Protein AF-A0A1B6KCF4-F1 (afdb_monomer)

Solvent-accessible surface area (backbone atoms only — not comparable to full-atom values): 16467 Å² total; per-residue (Å²): 107,69,68,59,51,51,52,47,61,73,72,45,95,66,91,71,83,86,73,64,70,71,73,66,70,69,66,64,48,74,66,52,47,51,52,47,40,60,64,37,92,48,68,68,54,26,54,51,46,70,32,68,70,43,44,52,50,49,28,58,77,68,68,36,57,62,58,45,52,52,52,53,48,50,44,60,73,66,63,64,85,71,42,75,65,55,38,49,53,52,31,52,51,45,53,52,41,49,75,72,68,53,68,73,54,55,71,54,44,41,55,43,38,52,56,37,38,54,58,35,49,77,71,64,46,44,61,60,33,30,54,57,36,56,75,43,58,72,70,55,29,33,53,52,53,17,58,50,53,70,75,55,84,51,69,72,57,48,51,53,40,47,55,37,25,54,76,58,67,44,67,57,69,63,17,32,51,46,32,36,50,52,54,63,67,50,83,66,94,75,82,66,75,53,94,54,78,41,82,76,72,50,72,67,53,52,52,44,44,58,35,49,52,56,27,54,73,40,75,90,36,39,60,56,33,54,51,54,42,53,52,52,32,51,55,26,53,67,43,34,23,58,58,51,28,52,55,38,56,68,69,54,63,89,60,46,65,63,51,44,35,60,76,51,70,60,58,84,90,50,74,89,54,57,83,78,58,48,86,81,74,86,80,82,71,132

Mean predicted aligned error: 9.76 Å

Organism: NCBI:txid36148

Radius of gyration: 30.03 Å; Cα contacts (8 Å, |Δi|>4): 234; chains: 1; bounding box: 87×34×95 Å

pLDDT: mean 84.94, std 12.96, range [28.41, 96.56]

Foldseek 3Di:
DVVVVVVCCVPDPDDDDDDDPVVVVPPQDLVSVLVCQCVPPDPVSVVVCPDLVNVLVSCVVVVVVLVNLVVLLVCLVVVPPCDLVNLVVLLVVLVVCVVVVNPRCPVSSQVSLLSNLVVVLVVPDLLVNLQSLLVHDLVSSLVSLLVSLLPDDDPVSLVVSLVSNVVSPRPLQSNLLVNLVCLLVPDDPPPDQDPDADQDQDPSLVSNLSSLCSQQVDLVSLLVSVLSLVLSLVVCVSSNHNVSNVSSVVSRDPCSVVSQCVVLVPDPVPVVCVVVSRDDPPPPDD

Nearest PDB structures (foldseek):
  7tdz-assembly1_h  TM=9.124E-01  e=1.991E-14  Xenopus laevis
  7r5j-assembly1_L0  TM=8.898E-01  e=5.136E-14  Homo sapiens
  7vci-assembly1_Q  TM=8.397E-01  e=2.881E-11  Xenopus laevis
  7fik-assembly1_i  TM=6.403E-01  e=2.550E-05  Xenopus laevis

Structure (mmCIF, N/CA/C/O backbone):
data_AF-A0A1B6KCF4-F1
#
_entry.id   AF-A0A1B6KCF4-F1
#
loop_
_atom_site.group_PDB
_atom_site.id
_atom_site.type_symbol
_atom_site.label_atom_id
_atom_site.label_alt_id
_atom_site.label_comp_id
_atom_site.label_asym_id
_atom_site.label_entity_id
_atom_site.label_seq_id
_atom_site.pdbx_PDB_ins_code
_atom_site.Cartn_x
_atom_site.Cartn_y
_atom_site.Cartn_z
_atom_site.occupancy
_atom_site.B_iso_or_equiv
_atom_site.auth_seq_id
_atom_site.auth_comp_id
_atom_site.auth_asym_id
_atom_site.auth_atom_id
_atom_site.pdbx_PDB_model_num
ATOM 1 N N . ASN A 1 1 ? -30.522 -2.644 37.687 1.00 57.59 1 ASN A N 1
ATOM 2 C CA . ASN A 1 1 ? -31.700 -2.813 38.570 1.00 57.59 1 ASN A CA 1
ATOM 3 C C . ASN A 1 1 ? -32.266 -1.501 39.093 1.00 57.59 1 ASN A C 1
ATOM 5 O O . ASN A 1 1 ? -33.452 -1.299 38.901 1.00 57.59 1 ASN A O 1
ATOM 9 N N . GLN A 1 2 ? -31.469 -0.575 39.639 1.00 72.81 2 GLN A N 1
ATOM 10 C CA . GLN A 1 2 ? -31.983 0.709 40.158 1.00 72.81 2 GLN A CA 1
ATOM 11 C C . GLN A 1 2 ? -32.725 1.578 39.122 1.00 72.81 2 GLN A C 1
ATOM 13 O O . GLN A 1 2 ? -33.756 2.150 39.453 1.00 72.81 2 GLN A O 1
ATOM 18 N N . LEU A 1 3 ? -32.257 1.655 37.866 1.00 75.62 3 LEU A N 1
ATOM 19 C CA . LEU A 1 3 ? -32.968 2.391 36.802 1.00 75.62 3 LEU A CA 1
ATOM 20 C C . LEU A 1 3 ? -34.348 1.791 36.511 1.00 75.62 3 LEU A C 1
ATOM 22 O O . LEU A 1 3 ? -35.334 2.513 36.453 1.00 75.62 3 LEU A O 1
ATOM 26 N N . VAL A 1 4 ? -34.412 0.463 36.392 1.00 80.88 4 VAL A N 1
ATOM 27 C CA . VAL A 1 4 ? -35.659 -0.274 36.156 1.00 80.88 4 VAL A CA 1
ATOM 28 C C . VAL A 1 4 ? -36.606 -0.105 37.340 1.00 80.88 4 VAL A C 1
ATOM 30 O O . VAL A 1 4 ? -37.787 0.151 37.156 1.00 80.88 4 VAL A O 1
ATOM 33 N N . GLU A 1 5 ? -36.093 -0.190 38.565 1.00 83.50 5 GLU A N 1
ATOM 34 C CA . GLU A 1 5 ? -36.906 -0.030 39.765 1.00 83.50 5 GLU A CA 1
ATOM 35 C C . GLU A 1 5 ? -37.413 1.404 39.947 1.00 83.50 5 GLU A C 1
ATOM 37 O O . GLU A 1 5 ? -38.561 1.593 40.339 1.00 83.50 5 GLU A O 1
ATOM 42 N N . ARG A 1 6 ? -36.606 2.415 39.608 1.00 78.50 6 ARG A N 1
ATOM 43 C CA . ARG A 1 6 ? -37.048 3.814 39.569 1.00 78.50 6 ARG A CA 1
ATOM 44 C C . ARG A 1 6 ? -38.154 4.013 38.535 1.00 78.50 6 ARG A C 1
ATOM 46 O O . ARG A 1 6 ? -39.146 4.664 38.840 1.00 78.50 6 ARG A O 1
ATOM 53 N N . GLU A 1 7 ? -38.017 3.414 37.356 1.00 83.44 7 GLU A N 1
ATOM 54 C CA . GLU A 1 7 ? -39.012 3.535 36.290 1.00 83.44 7 GLU A CA 1
ATOM 55 C C . GLU A 1 7 ? -40.318 2.805 36.621 1.00 83.44 7 GLU A C 1
ATOM 57 O O . GLU A 1 7 ? -41.403 3.329 36.376 1.00 83.44 7 GLU A O 1
ATOM 62 N N . ILE A 1 8 ? -40.230 1.635 37.259 1.00 84.88 8 ILE A N 1
ATOM 63 C CA . ILE A 1 8 ? -41.394 0.910 37.776 1.00 84.88 8 ILE A CA 1
ATOM 64 C C . ILE A 1 8 ? -42.067 1.721 38.887 1.00 84.88 8 ILE A C 1
ATOM 66 O O . ILE A 1 8 ? -43.273 1.923 38.835 1.00 84.88 8 ILE A O 1
ATOM 70 N N . ARG A 1 9 ? -41.318 2.225 39.875 1.00 82.94 9 ARG A N 1
ATOM 71 C CA . ARG A 1 9 ? -41.880 3.008 40.990 1.00 82.94 9 ARG A CA 1
ATOM 72 C C . ARG A 1 9 ? -42.525 4.314 40.523 1.00 82.94 9 ARG A C 1
ATOM 74 O O . ARG A 1 9 ? -43.564 4.676 41.059 1.00 82.94 9 ARG A O 1
ATOM 81 N N . ASN A 1 10 ? -41.956 4.977 39.516 1.00 81.81 10 ASN A N 1
ATOM 82 C CA . ASN A 1 10 ? -42.510 6.207 38.944 1.00 81.81 10 ASN A CA 1
ATOM 83 C C . ASN A 1 10 ? -43.780 5.973 38.112 1.00 81.81 10 ASN A C 1
ATOM 85 O O . ASN A 1 10 ? -44.647 6.841 38.085 1.00 81.81 10 ASN A O 1
ATOM 89 N N . ASN A 1 11 ? -43.891 4.827 37.430 1.00 82.81 11 ASN A N 1
ATOM 90 C CA . ASN A 1 11 ? -44.997 4.543 36.508 1.00 82.81 11 ASN A CA 1
ATOM 91 C C . ASN A 1 11 ? -46.031 3.539 37.047 1.00 82.81 11 ASN A C 1
ATOM 93 O O . ASN A 1 11 ? -47.009 3.245 36.358 1.00 82.81 11 ASN A O 1
ATOM 97 N N . SER A 1 12 ? -45.849 2.980 38.248 1.00 81.44 12 SER A N 1
ATOM 98 C CA . SER A 1 12 ? -46.828 2.060 38.835 1.00 81.44 12 SER A CA 1
ATOM 99 C C . SER A 1 12 ? -47.826 2.774 39.744 1.00 81.44 12 SER A C 1
ATOM 101 O O . SER A 1 12 ? -47.476 3.673 40.500 1.00 81.44 12 SER A O 1
ATOM 103 N N . LEU A 1 13 ? -49.050 2.247 39.771 1.00 75.69 13 LEU A N 1
ATOM 104 C CA . LEU A 1 13 ? -50.106 2.621 40.718 1.00 75.69 13 LEU A CA 1
ATOM 105 C C . LEU A 1 13 ? -49.982 1.914 42.086 1.00 75.69 13 LEU A C 1
ATOM 107 O O . LEU A 1 13 ? -50.864 2.061 42.928 1.00 75.69 13 LEU A O 1
ATOM 111 N N . ARG A 1 14 ? -48.947 1.087 42.299 1.00 79.19 14 ARG A N 1
ATOM 112 C CA . ARG A 1 14 ? -48.730 0.351 43.554 1.00 79.19 14 ARG A CA 1
ATOM 113 C C . ARG A 1 14 ? -47.856 1.162 44.506 1.00 79.19 14 ARG A C 1
ATOM 115 O O . ARG A 1 14 ? -46.824 1.694 44.107 1.00 79.19 14 ARG A O 1
ATOM 122 N N . GLU A 1 15 ? -48.231 1.183 45.782 1.00 74.19 15 GLU A N 1
ATOM 123 C CA . GLU A 1 15 ? -47.380 1.722 46.843 1.00 74.19 15 GLU A CA 1
ATOM 124 C C . GLU A 1 15 ? -46.252 0.737 47.167 1.00 74.19 15 GLU A C 1
ATOM 126 O O . GLU A 1 15 ? -46.488 -0.412 47.548 1.00 74.19 15 GLU A O 1
ATOM 131 N N . TYR A 1 16 ? -45.011 1.194 47.002 1.00 79.88 16 TYR A N 1
ATOM 132 C CA . TYR A 1 16 ? -43.808 0.440 47.345 1.00 79.88 16 TYR A CA 1
ATOM 133 C C . TYR A 1 16 ? -43.208 0.941 48.660 1.00 79.88 16 TYR A C 1
ATOM 135 O O . TYR A 1 16 ? -43.220 2.137 48.944 1.00 79.88 16 TYR A O 1
ATOM 143 N N . THR A 1 17 ? -42.598 0.038 49.429 1.00 82.50 17 THR A N 1
ATOM 144 C CA . THR A 1 17 ? -41.838 0.381 50.639 1.00 82.50 17 THR A CA 1
ATOM 145 C C . THR A 1 17 ? -40.680 1.334 50.303 1.00 82.50 17 THR A C 1
ATOM 147 O O . THR A 1 17 ? -39.970 1.091 49.315 1.00 82.50 17 THR A O 1
ATOM 150 N N . PRO A 1 18 ? -40.459 2.410 51.086 1.00 78.00 18 PRO A N 1
ATOM 151 C CA . PRO A 1 18 ? -39.371 3.353 50.839 1.00 78.00 18 PRO A CA 1
ATOM 152 C C . PRO A 1 18 ? -38.013 2.656 50.992 1.00 78.00 18 PRO A C 1
ATOM 154 O O . PRO A 1 18 ? -37.785 1.918 51.949 1.00 78.00 18 PRO A O 1
ATOM 157 N N . MET A 1 19 ? -37.132 2.865 50.014 1.00 78.56 19 MET A N 1
ATOM 158 C CA . MET A 1 19 ? -35.758 2.346 50.026 1.00 78.56 19 MET A CA 1
ATOM 159 C C . MET A 1 19 ? -34.826 3.370 50.690 1.00 78.56 19 MET A C 1
ATOM 161 O O . MET A 1 19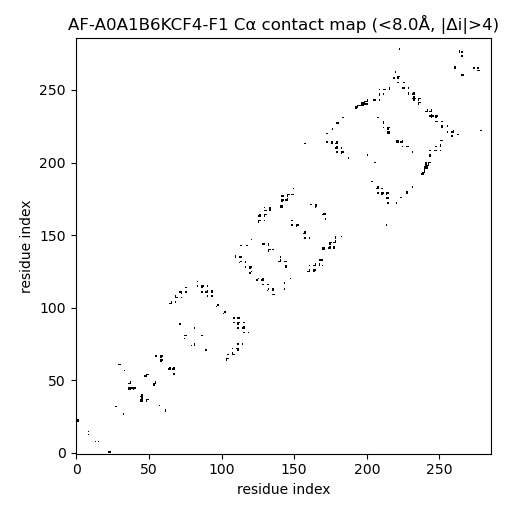 ? -35.109 4.562 50.577 1.00 78.56 19 MET A O 1
ATOM 165 N N . PRO A 1 20 ? -33.726 2.938 51.340 1.00 82.62 20 PRO A N 1
ATOM 166 C CA . PRO A 1 20 ? -32.736 3.849 51.918 1.00 82.62 20 PRO A CA 1
ATOM 167 C C . PRO A 1 20 ? -32.177 4.821 50.874 1.00 82.62 20 PRO A C 1
ATOM 169 O O . PRO A 1 20 ? -31.938 4.415 49.738 1.00 82.62 20 PRO A O 1
ATOM 172 N N . ASP A 1 21 ? -31.899 6.066 51.263 1.00 73.88 21 ASP A N 1
ATOM 173 C CA . ASP A 1 21 ? -31.387 7.094 50.341 1.00 73.88 21 ASP A CA 1
ATOM 174 C C . ASP A 1 21 ? -30.069 6.669 49.662 1.00 73.88 21 ASP A C 1
ATOM 176 O O . ASP A 1 21 ? -29.905 6.824 48.452 1.00 73.88 21 ASP A O 1
ATOM 180 N N . SER A 1 22 ? -29.208 5.946 50.390 1.00 75.00 22 SER A N 1
ATOM 181 C CA . SER A 1 22 ? -27.950 5.377 49.881 1.00 75.00 22 SER A CA 1
ATOM 182 C C . SER A 1 22 ? -28.119 4.368 48.732 1.00 75.00 22 SER A C 1
ATOM 184 O O . SER A 1 22 ? -27.187 4.141 47.953 1.00 75.00 22 SER A O 1
ATOM 186 N N . TYR A 1 23 ? -29.305 3.765 48.587 1.00 72.38 23 TYR A N 1
ATOM 187 C CA . TYR A 1 23 ? -29.632 2.903 47.448 1.00 72.38 23 TYR A CA 1
ATOM 188 C C . TYR A 1 23 ? -29.772 3.703 46.151 1.00 72.38 23 TYR A C 1
ATOM 190 O O . TYR A 1 23 ? -29.510 3.170 45.080 1.00 72.38 23 TYR A O 1
ATOM 198 N N . TRP A 1 24 ? -30.171 4.971 46.221 1.00 71.81 24 TRP A N 1
ATOM 199 C CA . TRP A 1 24 ? -30.317 5.834 45.047 1.00 71.81 24 TRP A CA 1
ATOM 200 C C . TRP A 1 24 ? -29.055 6.648 44.752 1.00 71.81 24 TRP A C 1
ATOM 202 O O . TRP A 1 24 ? -28.851 7.037 43.602 1.00 71.81 24 TRP A O 1
ATOM 212 N N . ASP A 1 25 ? -28.203 6.845 45.761 1.00 66.56 25 ASP A N 1
ATOM 213 C CA . ASP A 1 25 ? -26.935 7.579 45.661 1.00 66.56 25 ASP A CA 1
ATOM 214 C C . ASP A 1 25 ? -25.842 6.819 44.893 1.00 66.56 25 ASP A C 1
ATOM 216 O O . ASP A 1 25 ? -24.892 7.415 44.394 1.00 66.56 25 ASP A O 1
ATOM 220 N N . SER A 1 26 ? -25.987 5.503 44.720 1.00 63.22 26 SER A N 1
ATOM 221 C CA . SER A 1 26 ? -25.059 4.648 43.958 1.00 63.22 26 SER A CA 1
ATOM 222 C C . SER A 1 26 ? -25.276 4.726 42.438 1.00 63.22 26 SER A C 1
ATOM 224 O O . SER A 1 26 ? -25.082 3.757 41.701 1.00 63.22 26 SER A O 1
ATOM 226 N N . LYS A 1 27 ? -25.673 5.902 41.945 1.00 62.94 27 LYS A N 1
ATOM 227 C CA . LYS A 1 27 ? -25.909 6.160 40.526 1.00 62.94 27 LYS A CA 1
ATOM 228 C C . LYS A 1 27 ? -24.589 6.499 39.831 1.00 62.94 27 LYS A C 1
ATOM 230 O O . LYS A 1 27 ? -24.329 7.647 39.495 1.00 62.94 27 LYS A O 1
ATOM 235 N N . LEU A 1 28 ? -23.747 5.490 39.633 1.00 68.94 28 LEU A N 1
ATOM 236 C CA . LEU A 1 28 ? -22.554 5.636 38.803 1.00 68.94 28 LEU A CA 1
ATOM 237 C C . LEU A 1 28 ? -22.994 5.835 37.347 1.00 68.94 28 LEU A C 1
ATOM 239 O O . LEU A 1 28 ? -23.801 5.056 36.828 1.00 68.94 28 LEU A O 1
ATOM 243 N N . SER A 1 29 ? -22.481 6.875 36.689 1.00 83.25 29 SER A N 1
ATOM 244 C CA . SER A 1 29 ? -22.542 6.946 35.227 1.00 83.25 29 SER A CA 1
ATOM 245 C C . SER A 1 29 ? -21.719 5.803 34.610 1.00 83.25 29 SER A C 1
ATOM 247 O O . SER A 1 29 ? -20.979 5.096 35.309 1.00 83.25 29 SER A O 1
ATOM 249 N N . MET A 1 30 ? -21.853 5.570 33.300 1.00 84.12 30 MET A N 1
ATOM 250 C CA . MET A 1 30 ? -21.006 4.571 32.633 1.00 84.12 30 MET A CA 1
ATOM 251 C C . MET A 1 30 ? -19.531 4.976 32.742 1.00 84.12 30 MET A C 1
ATOM 253 O O . MET A 1 30 ? -18.677 4.136 33.019 1.00 84.12 30 MET A O 1
ATOM 257 N N . GLU A 1 31 ? -19.252 6.272 32.636 1.00 87.00 31 GLU A N 1
ATOM 258 C CA . GLU A 1 31 ? -17.947 6.891 32.823 1.00 87.00 31 GLU A CA 1
ATOM 259 C C . GLU A 1 31 ? -17.403 6.642 34.236 1.00 87.00 31 GLU A C 1
ATOM 261 O O . GLU A 1 31 ? -16.283 6.150 34.381 1.00 87.00 31 GLU A O 1
ATOM 266 N N . ASP A 1 32 ? -18.210 6.888 35.273 1.00 85.75 32 ASP A N 1
ATOM 267 C CA . ASP A 1 32 ? -17.808 6.662 36.669 1.00 85.75 32 ASP A CA 1
ATOM 268 C C . ASP A 1 32 ? -17.577 5.176 36.957 1.00 85.75 32 ASP A C 1
ATOM 270 O O . ASP A 1 32 ? -16.682 4.807 37.721 1.00 85.75 32 ASP A O 1
ATOM 274 N N . THR A 1 33 ? -18.360 4.301 36.320 1.00 87.50 33 THR A N 1
ATOM 275 C CA . THR A 1 33 ? -18.195 2.848 36.437 1.00 87.50 33 THR A CA 1
ATOM 276 C C . THR A 1 33 ? -16.836 2.422 35.887 1.00 87.50 33 THR A C 1
ATOM 278 O O . THR A 1 33 ? -16.099 1.703 36.564 1.00 87.50 33 THR A O 1
ATOM 281 N N . PHE A 1 34 ? -16.456 2.901 34.699 1.00 89.88 34 PHE A N 1
ATOM 282 C CA . PHE A 1 34 ? -15.140 2.607 34.129 1.00 89.88 34 PHE A CA 1
ATOM 283 C C . PHE A 1 34 ? -13.998 3.254 34.918 1.00 89.88 34 PHE A C 1
ATOM 285 O O . PHE A 1 34 ? -12.989 2.594 35.148 1.00 89.88 34 PHE A O 1
ATOM 292 N N . ALA A 1 35 ? -14.164 4.481 35.417 1.00 87.19 35 ALA A N 1
ATOM 293 C CA . ALA A 1 35 ? -13.171 5.121 36.283 1.00 87.19 35 ALA A CA 1
ATOM 294 C C . ALA A 1 35 ? -12.956 4.343 37.595 1.00 87.19 35 ALA A C 1
ATOM 296 O O . ALA A 1 35 ? -11.829 4.215 38.081 1.00 87.19 35 ALA A O 1
ATOM 297 N N . THR A 1 36 ? -14.025 3.765 38.150 1.00 87.62 36 THR A N 1
ATOM 298 C CA . THR A 1 36 ? -13.953 2.895 39.334 1.00 87.62 36 THR A CA 1
ATOM 299 C C . THR A 1 36 ? -13.229 1.583 39.024 1.00 87.62 36 THR A C 1
ATOM 301 O O . THR A 1 36 ? -12.472 1.092 39.857 1.00 87.62 36 THR A O 1
ATOM 304 N N . LEU A 1 37 ? -13.411 1.016 37.825 1.00 88.19 37 LEU A N 1
ATOM 305 C CA . LEU A 1 37 ? -12.675 -0.178 37.390 1.00 88.19 37 LEU A CA 1
ATOM 306 C C . LEU A 1 37 ? -11.180 0.115 37.209 1.00 88.19 37 LEU A C 1
ATOM 308 O O . LEU A 1 37 ? -10.350 -0.653 37.699 1.00 88.19 37 LEU A O 1
ATOM 312 N N . ASP A 1 38 ? -10.845 1.250 36.591 1.00 86.31 38 ASP A N 1
ATOM 313 C CA . ASP A 1 38 ? -9.463 1.701 36.390 1.00 86.31 38 ASP A CA 1
ATOM 314 C C . ASP A 1 38 ? -8.740 1.950 37.731 1.00 86.31 38 ASP A C 1
ATOM 316 O O . ASP A 1 38 ? -7.542 1.691 37.864 1.00 86.31 38 ASP A O 1
ATOM 320 N N . SER A 1 39 ? -9.477 2.409 38.749 1.00 89.44 39 SER A N 1
ATOM 321 C CA . SER A 1 39 ? -8.974 2.707 40.100 1.00 89.44 39 SER A CA 1
ATOM 322 C C . SER A 1 39 ? -9.294 1.632 41.150 1.00 89.44 39 SER A C 1
ATOM 324 O O . SER A 1 39 ? -9.089 1.858 42.345 1.00 89.44 39 SER A O 1
ATOM 326 N N . SER A 1 40 ? -9.765 0.453 40.726 1.00 88.25 40 SER A N 1
ATOM 327 C CA . SER A 1 40 ? -10.198 -0.626 41.624 1.00 88.25 40 SER A CA 1
ATOM 328 C C . SER A 1 40 ? -9.115 -0.998 42.636 1.00 88.25 40 SER A C 1
ATOM 330 O O . SER A 1 40 ? -7.936 -1.016 42.304 1.00 88.25 40 SER A O 1
ATOM 332 N N . GLY A 1 41 ? -9.481 -1.355 43.870 1.00 86.06 41 GLY A N 1
ATOM 333 C CA . GLY A 1 41 ? -8.524 -1.841 44.875 1.00 86.06 41 GLY A CA 1
ATOM 334 C C . GLY A 1 41 ? -7.867 -3.180 44.502 1.00 86.06 41 GLY A C 1
ATOM 335 O O . GLY A 1 41 ? -6.748 -3.462 44.939 1.00 86.06 41 GLY A O 1
ATOM 336 N N . ASP A 1 42 ? -8.503 -3.965 43.631 1.00 91.62 42 ASP A N 1
ATOM 337 C CA . ASP A 1 42 ? -8.002 -5.256 43.157 1.00 91.62 42 ASP A CA 1
ATOM 338 C C . ASP A 1 42 ? -7.003 -5.084 41.999 1.00 91.62 42 ASP A C 1
ATOM 340 O O . ASP A 1 42 ? -7.316 -4.513 40.952 1.00 91.62 42 ASP A O 1
ATOM 344 N N . ALA A 1 43 ? -5.786 -5.604 42.182 1.00 90.38 43 ALA A N 1
ATOM 345 C CA . ALA A 1 43 ? -4.723 -5.534 41.185 1.00 90.38 43 ALA A CA 1
ATOM 346 C C . ALA A 1 43 ? -5.070 -6.257 39.875 1.00 90.38 43 ALA A C 1
ATOM 348 O O . ALA A 1 43 ? -4.696 -5.768 38.810 1.00 90.38 43 ALA A O 1
ATOM 349 N N . VAL A 1 44 ? -5.804 -7.373 39.938 1.00 91.94 44 VAL A N 1
ATOM 350 C CA . VAL A 1 44 ? -6.200 -8.139 38.746 1.00 91.94 44 VAL A CA 1
ATOM 351 C C . VAL A 1 44 ? -7.185 -7.329 37.913 1.00 91.94 44 VAL A C 1
ATOM 353 O O . VAL A 1 44 ? -7.036 -7.230 36.696 1.00 91.94 44 VAL A O 1
ATOM 356 N N . VAL A 1 45 ? -8.158 -6.695 38.572 1.00 89.62 45 VAL A N 1
ATOM 357 C CA . VAL A 1 45 ? -9.156 -5.847 37.909 1.00 89.62 45 VAL A CA 1
ATOM 358 C C . VAL A 1 45 ? -8.487 -4.643 37.254 1.00 89.62 45 VAL A C 1
ATOM 360 O O . VAL A 1 45 ? -8.749 -4.380 36.083 1.00 89.62 45 VAL A O 1
ATOM 363 N N . ARG A 1 46 ? -7.568 -3.965 37.956 1.00 90.00 46 ARG A N 1
ATOM 364 C CA . ARG A 1 46 ? -6.812 -2.841 37.379 1.00 90.00 46 ARG A CA 1
ATOM 365 C C . ARG A 1 46 ? -5.989 -3.259 36.164 1.00 90.00 46 ARG A C 1
ATOM 367 O O . ARG A 1 46 ? -6.000 -2.568 35.151 1.00 90.00 46 ARG A O 1
ATOM 374 N N . GLN A 1 47 ? -5.295 -4.393 36.243 1.00 89.44 47 GLN A N 1
ATOM 375 C CA . GLN A 1 47 ? -4.486 -4.888 35.130 1.00 89.44 47 GLN A CA 1
ATOM 376 C C . GLN A 1 47 ? -5.357 -5.241 33.918 1.00 89.44 47 GLN A C 1
ATOM 378 O O . GLN A 1 47 ? -5.022 -4.891 32.790 1.00 89.44 47 GLN A O 1
ATOM 383 N N . GLN A 1 48 ? -6.496 -5.902 34.137 1.00 88.38 48 GLN A N 1
ATOM 384 C CA . GLN A 1 48 ? -7.429 -6.229 33.061 1.00 88.38 48 GLN A CA 1
ATOM 385 C C . GLN A 1 48 ? -8.062 -4.976 32.451 1.00 88.38 48 GLN A C 1
ATOM 387 O O . GLN A 1 48 ? -8.207 -4.918 31.233 1.00 88.38 48 GLN A O 1
ATOM 392 N N . ALA A 1 49 ? -8.403 -3.966 33.255 1.00 88.19 49 ALA A N 1
ATOM 393 C CA . ALA A 1 49 ? -8.947 -2.699 32.764 1.00 88.19 49 ALA A CA 1
ATOM 394 C C . ALA A 1 49 ? -7.978 -1.971 31.810 1.00 88.19 49 ALA A C 1
ATOM 396 O O . ALA A 1 49 ? -8.418 -1.319 30.868 1.00 88.19 49 ALA A O 1
ATOM 397 N N . GLN A 1 50 ? -6.668 -2.163 31.999 1.00 87.12 50 GLN A N 1
ATOM 398 C CA . GLN A 1 50 ? -5.609 -1.608 31.149 1.00 87.12 50 GLN A CA 1
ATOM 399 C C . GLN A 1 50 ? -5.299 -2.437 29.890 1.00 87.12 50 GLN A C 1
ATOM 401 O O . GLN A 1 50 ? -4.493 -2.007 29.067 1.00 87.12 50 GLN A O 1
ATOM 406 N N . SER A 1 51 ? -5.911 -3.613 29.714 1.00 90.06 51 SER A N 1
ATOM 407 C CA . SER A 1 51 ? -5.741 -4.404 28.486 1.00 90.06 51 SER A CA 1
ATOM 408 C C . SER A 1 51 ? -6.374 -3.705 27.279 1.00 90.06 51 SER A C 1
ATOM 410 O O . SER A 1 51 ? -7.412 -3.044 27.399 1.00 90.06 51 SER A O 1
ATOM 412 N N . TRP A 1 52 ? -5.768 -3.855 26.098 1.00 90.50 52 TRP A N 1
ATOM 413 C CA . TRP A 1 52 ? -6.225 -3.167 24.889 1.00 90.50 52 TRP A CA 1
ATOM 414 C C . TRP A 1 52 ? -7.664 -3.562 24.527 1.00 90.50 52 TRP A C 1
ATOM 416 O O . TRP A 1 52 ? -8.450 -2.706 24.124 1.00 90.50 52 TRP A O 1
ATOM 426 N N . GLU A 1 53 ? -8.058 -4.819 24.756 1.00 92.12 53 GLU A N 1
ATOM 427 C CA . GLU A 1 53 ? -9.413 -5.312 24.506 1.00 92.12 53 GLU A CA 1
ATOM 428 C C . GLU A 1 53 ? -10.444 -4.551 25.345 1.00 92.12 53 GLU A C 1
ATOM 430 O O . GLU A 1 53 ? -11.506 -4.162 24.849 1.00 92.12 53 GLU A O 1
ATOM 435 N N . ARG A 1 54 ? -10.135 -4.324 26.628 1.00 92.75 54 ARG A N 1
ATOM 436 C CA . ARG A 1 54 ? -11.022 -3.607 27.552 1.00 92.75 54 ARG A CA 1
ATOM 437 C C . ARG A 1 54 ? -11.054 -2.118 27.263 1.00 92.75 54 ARG A C 1
ATOM 439 O O . ARG A 1 54 ? -12.131 -1.531 27.342 1.00 92.75 54 ARG A O 1
ATOM 446 N N . ILE A 1 55 ? -9.929 -1.532 26.861 1.00 92.88 55 ILE A N 1
ATOM 447 C CA . ILE A 1 55 ? -9.879 -0.134 26.427 1.00 92.88 55 ILE A CA 1
ATOM 448 C C . ILE A 1 55 ? -10.748 0.067 25.178 1.00 92.88 55 ILE A C 1
ATOM 450 O O . ILE A 1 55 ? -11.563 0.988 25.160 1.00 92.88 55 ILE A O 1
ATOM 454 N N . VAL A 1 56 ? -10.660 -0.821 24.178 1.00 93.69 56 VAL A N 1
ATOM 455 C CA . VAL A 1 56 ? -11.531 -0.769 22.990 1.00 93.69 56 VAL A CA 1
ATOM 456 C C . VAL A 1 56 ? -13.004 -0.856 23.394 1.00 93.69 56 VAL A C 1
ATOM 458 O O . VAL A 1 56 ? -13.801 -0.016 22.985 1.00 93.69 56 VAL A O 1
ATOM 461 N N . GLN A 1 57 ? -13.373 -1.834 24.230 1.00 93.75 57 GLN A N 1
ATOM 462 C CA . GLN A 1 57 ? -14.755 -1.996 24.702 1.00 93.75 57 GLN A CA 1
ATOM 463 C C . GLN A 1 57 ? -15.266 -0.748 25.426 1.00 93.75 57 GLN A C 1
ATOM 465 O O . GLN A 1 57 ? -16.349 -0.261 25.113 1.00 93.75 57 GLN A O 1
ATOM 470 N N . LYS A 1 58 ? -14.479 -0.220 26.368 1.00 94.38 58 LYS A N 1
ATOM 471 C CA . LYS A 1 58 ? -14.793 0.995 27.124 1.00 94.38 58 LYS A CA 1
ATOM 472 C C . LYS A 1 58 ? -15.044 2.174 26.188 1.00 94.38 58 LYS A C 1
ATOM 474 O O . LYS A 1 58 ? -16.085 2.812 26.290 1.00 94.38 58 LYS A O 1
ATOM 479 N N . LEU A 1 59 ? -14.125 2.449 25.264 1.00 93.69 59 LEU A N 1
ATOM 480 C CA . LEU A 1 59 ? -14.231 3.612 24.379 1.00 93.69 59 LEU A CA 1
ATOM 481 C C . LEU A 1 59 ? -15.373 3.480 23.364 1.00 93.69 59 LEU A C 1
ATOM 483 O O . LEU A 1 59 ? -15.981 4.489 23.025 1.00 93.69 59 LEU A O 1
ATOM 487 N N . LEU A 1 60 ? -15.714 2.261 22.928 1.00 92.94 60 LEU A N 1
ATOM 488 C CA . LEU A 1 60 ? -16.903 2.015 22.103 1.00 92.94 60 LEU A CA 1
ATOM 489 C C . LEU A 1 60 ? -18.206 2.211 22.890 1.00 92.94 60 LEU A C 1
ATOM 491 O O . LEU A 1 60 ? -19.138 2.816 22.374 1.00 92.94 60 LEU A O 1
ATOM 495 N N . ILE A 1 61 ? -18.279 1.726 24.136 1.00 93.56 61 ILE A N 1
ATOM 496 C CA . ILE A 1 61 ? -19.464 1.893 24.999 1.00 93.56 61 ILE A CA 1
ATOM 497 C C . ILE A 1 61 ? -19.707 3.373 25.318 1.00 93.56 61 ILE A C 1
ATOM 499 O O . ILE A 1 61 ? -20.856 3.804 25.374 1.00 93.56 61 ILE A O 1
ATOM 503 N N . LEU A 1 62 ? -18.633 4.140 25.514 1.00 93.56 62 LEU A N 1
ATOM 504 C CA . LEU A 1 62 ? -18.683 5.576 25.799 1.00 93.56 62 LEU A CA 1
ATOM 505 C C . LEU A 1 62 ? -18.779 6.456 24.536 1.00 93.56 62 LEU A C 1
ATOM 507 O O . LEU A 1 62 ? -18.772 7.677 24.663 1.00 93.56 62 LEU A O 1
ATOM 511 N N . ASP A 1 63 ? -18.835 5.863 23.338 1.00 91.25 63 ASP A N 1
ATOM 512 C CA . ASP A 1 63 ? -18.862 6.561 22.040 1.00 91.25 63 ASP A CA 1
ATOM 513 C C . ASP A 1 63 ? -17.696 7.559 21.831 1.00 91.25 63 ASP A C 1
ATOM 515 O O . ASP A 1 63 ? -17.821 8.630 21.239 1.00 91.25 63 ASP A O 1
ATOM 519 N N . GLN A 1 64 ? -16.505 7.211 22.328 1.00 92.38 64 GLN A N 1
ATOM 520 C CA . GLN A 1 64 ? -15.293 8.039 22.263 1.00 92.38 64 GLN A CA 1
ATOM 521 C C . GLN A 1 64 ? -14.371 7.614 21.108 1.00 92.38 64 GLN A C 1
ATOM 523 O O . GLN A 1 64 ? -13.186 7.325 21.300 1.00 92.38 64 GLN A O 1
ATOM 528 N N . LEU A 1 65 ? -14.905 7.593 19.882 1.00 91.56 65 LEU A N 1
ATOM 529 C CA . LEU A 1 65 ? -14.197 7.110 18.683 1.00 91.56 65 LEU A CA 1
ATOM 530 C C . LEU A 1 65 ? -12.864 7.828 18.371 1.00 91.56 65 LEU A C 1
ATOM 532 O O . LEU A 1 65 ? -11.893 7.137 18.053 1.00 91.56 65 LEU A O 1
ATOM 536 N N . PRO A 1 66 ? -12.733 9.168 18.493 1.00 91.75 66 PRO A N 1
ATOM 537 C CA . PRO A 1 66 ? -11.450 9.833 18.238 1.00 91.75 66 PRO A CA 1
ATOM 538 C C . PRO A 1 66 ? -10.341 9.389 19.207 1.00 91.75 66 PRO A C 1
ATOM 540 O O . PRO A 1 66 ? -9.181 9.234 18.816 1.00 91.75 66 PRO A O 1
ATOM 543 N N . GLN A 1 67 ? -10.699 9.156 20.475 1.00 92.50 67 GLN A N 1
ATOM 544 C CA . GLN A 1 67 ? -9.760 8.671 21.489 1.00 92.50 67 GLN A CA 1
ATOM 545 C C . GLN A 1 67 ? -9.373 7.220 21.208 1.00 92.50 67 GLN A C 1
ATOM 547 O O . GLN A 1 67 ? -8.192 6.889 21.264 1.00 92.50 67 GLN A O 1
ATOM 552 N N . LEU A 1 68 ? -10.348 6.390 20.822 1.00 93.69 68 LEU A N 1
ATOM 553 C CA . LEU A 1 68 ? -10.128 5.003 20.416 1.00 93.69 68 LEU A CA 1
ATOM 554 C C . LEU A 1 68 ? -9.090 4.902 19.297 1.00 93.69 68 LEU A C 1
ATOM 556 O O . LEU A 1 68 ? -8.092 4.204 19.458 1.00 93.69 68 LEU A O 1
ATOM 560 N N . LEU A 1 69 ? -9.277 5.638 18.200 1.00 92.75 69 LEU A N 1
ATOM 561 C CA . LEU A 1 69 ? -8.348 5.608 17.067 1.00 92.75 69 LEU A CA 1
ATOM 562 C C . LEU A 1 69 ? -6.953 6.115 17.450 1.00 92.75 69 LEU A C 1
ATOM 564 O O . LEU A 1 69 ? -5.952 5.525 17.045 1.00 92.75 69 LEU A O 1
ATOM 568 N N . SER A 1 70 ? -6.876 7.153 18.285 1.00 93.25 70 SER A N 1
ATOM 569 C CA . SER A 1 70 ? -5.596 7.662 18.791 1.00 93.25 70 SER A CA 1
ATOM 570 C C . SER A 1 70 ? -4.860 6.621 19.643 1.00 93.25 70 SER A C 1
ATOM 572 O O . SER A 1 70 ? -3.662 6.415 19.454 1.00 93.25 70 SER A O 1
ATOM 574 N N . SER A 1 71 ? -5.565 5.916 20.538 1.00 92.69 71 SER A N 1
ATOM 575 C CA . SER A 1 71 ? -4.990 4.819 21.329 1.00 92.69 71 SER A CA 1
ATOM 576 C C . SER A 1 71 ? -4.520 3.667 20.443 1.00 92.69 71 SER A C 1
ATOM 578 O O . SER A 1 71 ? -3.418 3.160 20.637 1.00 92.69 71 SER A O 1
ATOM 580 N N . MET A 1 72 ? -5.309 3.299 19.429 1.00 93.00 72 MET A N 1
ATOM 581 C CA . MET A 1 72 ? -4.942 2.262 18.461 1.00 93.00 72 MET A CA 1
ATOM 582 C C . MET A 1 72 ? -3.644 2.602 17.728 1.00 93.00 72 MET A C 1
ATOM 584 O O . MET A 1 72 ? -2.746 1.766 17.659 1.00 93.00 72 MET A O 1
ATOM 588 N N . LEU A 1 73 ? -3.514 3.831 17.224 1.00 92.56 73 LEU A N 1
ATOM 589 C CA . LEU A 1 73 ? -2.294 4.282 16.556 1.00 92.56 73 LEU A CA 1
ATOM 590 C C . LEU A 1 73 ? -1.093 4.290 17.503 1.00 92.56 73 LEU A C 1
ATOM 592 O O . LEU A 1 73 ? -0.007 3.859 17.120 1.00 92.56 73 LEU A O 1
ATOM 596 N N . GLN A 1 74 ? -1.290 4.735 18.744 1.00 92.88 74 GLN A N 1
ATOM 597 C CA . GLN A 1 74 ? -0.240 4.737 19.755 1.00 92.88 74 GLN A CA 1
ATOM 598 C C . GLN A 1 74 ? 0.284 3.320 20.027 1.00 92.88 74 GLN A C 1
ATOM 600 O O . GLN A 1 74 ? 1.498 3.132 20.086 1.00 92.88 74 GLN A O 1
ATOM 605 N N . TRP A 1 75 ? -0.596 2.319 20.138 1.00 92.19 75 TRP A N 1
ATOM 606 C CA . TRP A 1 75 ? -0.184 0.922 20.326 1.00 92.19 75 TRP A CA 1
ATOM 607 C C . TRP A 1 75 ? 0.684 0.424 19.167 1.00 92.19 75 TRP A C 1
ATOM 609 O O . TRP A 1 75 ? 1.728 -0.186 19.395 1.00 92.19 75 TRP A O 1
ATOM 619 N N . ILE A 1 76 ? 0.301 0.758 17.930 1.00 91.19 76 ILE A N 1
ATOM 620 C CA . ILE A 1 76 ? 1.060 0.403 16.723 1.00 91.19 76 ILE A CA 1
ATOM 621 C C . ILE A 1 76 ? 2.438 1.078 16.724 1.00 91.19 76 ILE A C 1
ATOM 623 O O . ILE A 1 76 ? 3.449 0.427 16.464 1.00 91.19 76 ILE A O 1
ATOM 627 N N . GLN A 1 77 ? 2.496 2.374 17.041 1.00 90.00 77 GLN A N 1
ATOM 628 C CA . GLN A 1 77 ? 3.739 3.152 17.045 1.00 90.00 77 GLN A CA 1
ATOM 629 C C . GLN A 1 77 ? 4.717 2.713 18.137 1.00 90.00 77 GLN A C 1
ATOM 631 O O . GLN A 1 77 ? 5.928 2.748 17.927 1.00 90.00 77 GLN A O 1
ATOM 636 N N . GLN A 1 78 ? 4.208 2.291 19.294 1.00 86.69 78 GLN A N 1
ATOM 637 C CA . GLN A 1 78 ? 5.037 1.831 20.408 1.00 86.69 78 GLN A CA 1
ATOM 638 C C . GLN A 1 78 ? 5.627 0.431 20.178 1.00 86.69 78 GLN A C 1
ATOM 640 O O . GLN A 1 78 ? 6.486 0.018 20.952 1.00 86.69 78 GLN A O 1
ATOM 645 N N . GLN A 1 79 ? 5.197 -0.286 19.126 1.00 69.75 79 GLN A N 1
ATOM 646 C CA .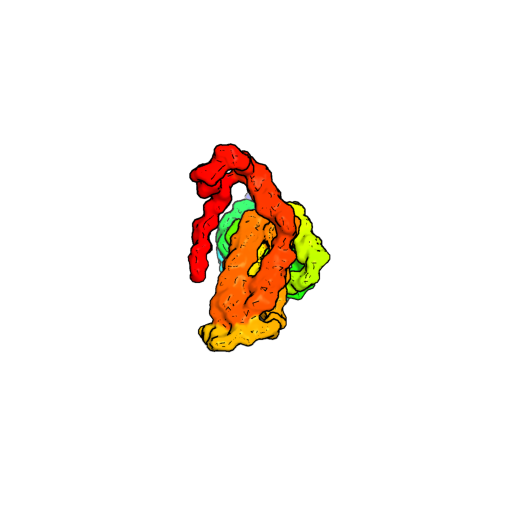 GLN A 1 79 ? 5.638 -1.642 18.753 1.00 69.75 79 GLN A CA 1
ATOM 647 C C . GLN A 1 79 ? 5.597 -2.674 19.892 1.00 69.75 79 GLN A C 1
ATOM 649 O O . GLN A 1 79 ? 6.186 -3.750 19.793 1.00 69.75 79 GLN A O 1
ATOM 654 N N . GLN A 1 80 ? 4.887 -2.376 20.976 1.00 57.88 80 GLN A N 1
ATOM 655 C CA . GLN A 1 80 ? 4.804 -3.245 22.132 1.00 57.88 80 GLN A CA 1
ATOM 656 C C . GLN A 1 80 ? 3.658 -4.233 21.895 1.00 57.88 80 GLN A C 1
ATOM 658 O O . GLN A 1 80 ? 2.496 -3.843 21.837 1.00 57.88 80 GLN A O 1
ATOM 663 N N . ASP A 1 81 ? 4.002 -5.504 21.672 1.00 64.12 81 ASP A N 1
ATOM 664 C CA . ASP A 1 81 ? 3.075 -6.645 21.614 1.00 64.12 81 ASP A CA 1
ATOM 665 C C . ASP A 1 81 ? 1.939 -6.573 20.565 1.00 64.12 81 ASP A C 1
ATOM 667 O O . ASP A 1 81 ? 0.940 -7.292 20.668 1.00 64.12 81 ASP A O 1
ATOM 671 N N . CYS A 1 82 ? 2.087 -5.768 19.504 1.00 81.12 82 CYS A N 1
ATOM 672 C CA . CYS A 1 82 ? 1.123 -5.725 18.398 1.00 81.12 82 CYS A CA 1
ATOM 673 C C . CYS A 1 82 ? 1.175 -7.013 17.562 1.00 81.12 82 CYS A C 1
ATOM 675 O O . CYS A 1 82 ? 1.844 -7.098 16.533 1.00 81.12 82 CYS A O 1
ATOM 677 N N . SER A 1 83 ? 0.444 -8.035 18.003 1.00 89.38 83 SER A N 1
ATOM 678 C CA . SER A 1 83 ? 0.304 -9.280 17.248 1.00 89.38 83 SER A CA 1
ATOM 679 C C . SER A 1 83 ? -0.420 -9.050 15.907 1.00 89.38 83 SER A C 1
ATOM 681 O O . SER A 1 83 ? -1.297 -8.182 15.814 1.00 89.38 83 SER A O 1
ATOM 683 N N . PRO A 1 84 ? -0.164 -9.875 14.871 1.00 90.81 84 PRO A N 1
ATOM 684 C CA . PRO A 1 84 ? -0.910 -9.817 13.610 1.00 90.81 84 PRO A CA 1
ATOM 685 C C . PRO A 1 84 ? -2.430 -9.936 13.787 1.00 90.81 84 PRO A C 1
ATOM 687 O O . PRO A 1 84 ? -3.191 -9.370 13.007 1.00 90.81 84 PRO A O 1
ATOM 690 N N . GLN A 1 85 ? -2.883 -10.652 14.824 1.00 91.94 85 GLN A N 1
ATOM 691 C CA . GLN A 1 85 ? -4.305 -10.801 15.142 1.00 91.94 85 GLN A CA 1
ATOM 692 C C . GLN A 1 85 ? -4.906 -9.525 15.730 1.00 91.94 85 GLN A C 1
ATOM 694 O O . GLN A 1 85 ? -6.024 -9.156 15.373 1.00 91.94 85 GLN A O 1
ATOM 699 N N . MET A 1 86 ? -4.154 -8.825 16.582 1.00 93.00 86 MET A N 1
ATOM 700 C CA . MET A 1 86 ? -4.553 -7.512 17.079 1.00 93.00 86 MET A CA 1
ATOM 701 C C . MET A 1 86 ? -4.669 -6.528 15.912 1.00 93.00 86 MET A C 1
ATOM 703 O O . MET A 1 86 ? -5.734 -5.953 15.719 1.00 93.00 86 MET A O 1
ATOM 707 N N . LEU A 1 87 ? -3.637 -6.408 15.068 1.00 93.69 87 LEU A N 1
ATOM 708 C CA . LEU A 1 87 ? -3.671 -5.530 13.889 1.00 93.69 87 LEU A CA 1
ATOM 709 C C . LEU A 1 87 ? -4.824 -5.866 12.941 1.00 93.69 87 LEU A C 1
ATOM 711 O O . LEU A 1 87 ? -5.518 -4.964 12.475 1.00 93.69 87 LEU A O 1
ATOM 715 N N . ARG A 1 88 ? -5.080 -7.161 12.717 1.00 94.62 88 ARG A N 1
ATOM 716 C CA . ARG A 1 88 ? -6.245 -7.622 11.962 1.00 94.62 88 ARG A CA 1
ATOM 717 C C . ARG A 1 88 ? -7.528 -7.079 12.580 1.00 94.62 88 ARG A C 1
ATOM 719 O O . ARG A 1 88 ? -8.318 -6.466 11.869 1.00 94.62 88 ARG A O 1
ATOM 726 N N . PHE A 1 89 ? -7.745 -7.291 13.876 1.00 95.81 89 PHE A N 1
ATOM 727 C CA . PHE A 1 89 ? -8.939 -6.802 14.563 1.00 95.81 89 PHE A CA 1
ATOM 728 C C . PHE A 1 89 ? -9.083 -5.276 14.439 1.00 95.81 89 PHE A C 1
ATOM 730 O O . PHE A 1 89 ? -10.149 -4.796 14.058 1.00 95.81 89 PHE A O 1
ATOM 737 N N . LEU A 1 90 ? -8.004 -4.525 14.678 1.00 94.56 90 LEU A N 1
ATOM 738 C CA . LEU A 1 90 ? -7.997 -3.064 14.595 1.00 94.56 90 LEU A CA 1
ATOM 739 C C . LEU A 1 90 ? -8.339 -2.559 13.186 1.00 94.56 90 LEU A C 1
ATOM 741 O O . LEU A 1 90 ? -9.195 -1.688 13.046 1.00 94.56 90 LEU A O 1
ATOM 745 N N . ALA A 1 91 ? -7.740 -3.134 12.140 1.00 95.00 91 ALA A N 1
ATOM 746 C CA . ALA A 1 91 ? -8.029 -2.763 10.755 1.00 95.00 91 ALA A CA 1
ATOM 747 C C . ALA A 1 91 ? -9.496 -3.033 10.384 1.00 95.00 91 ALA A C 1
ATOM 749 O O . ALA A 1 91 ? -10.154 -2.181 9.791 1.00 95.00 91 ALA A O 1
ATOM 750 N N . HIS A 1 92 ? -10.051 -4.183 10.780 1.00 95.56 92 HIS A N 1
ATOM 751 C CA . HIS A 1 92 ? -11.465 -4.482 10.528 1.00 95.56 92 HIS A CA 1
ATOM 752 C C . HIS A 1 92 ? -12.399 -3.545 11.292 1.00 95.56 92 HIS A C 1
ATOM 754 O O . HIS A 1 92 ? -13.422 -3.140 10.746 1.00 95.56 92 HIS A O 1
ATOM 760 N N . LEU A 1 93 ? -12.049 -3.171 12.526 1.00 94.62 93 LEU A N 1
ATOM 761 C CA . LEU A 1 93 ? -12.815 -2.189 13.285 1.00 94.62 93 LEU A CA 1
ATOM 762 C C . LEU A 1 93 ? -12.854 -0.844 12.549 1.00 94.62 93 LEU A C 1
ATOM 764 O O . LEU A 1 93 ? -13.936 -0.293 12.376 1.00 94.62 93 LEU A O 1
ATOM 768 N N . VAL A 1 94 ? -11.716 -0.363 12.035 1.00 94.56 94 VAL A N 1
ATOM 769 C CA . VAL A 1 94 ? -11.663 0.854 11.202 1.00 94.56 94 VAL A CA 1
ATOM 770 C C . VAL A 1 94 ? -12.565 0.723 9.972 1.00 94.56 94 VAL A C 1
ATOM 772 O O . VAL A 1 94 ? -13.351 1.628 9.696 1.00 94.56 94 VAL A O 1
ATOM 775 N N . LEU A 1 95 ? -12.502 -0.399 9.249 1.00 93.56 95 LEU A N 1
ATOM 776 C CA . LEU A 1 95 ? -13.340 -0.629 8.066 1.00 93.56 95 LEU A CA 1
ATOM 777 C C . LEU A 1 95 ? -14.840 -0.623 8.402 1.00 93.56 95 LEU A C 1
ATOM 779 O O . LEU A 1 95 ? -15.632 -0.035 7.666 1.00 93.56 95 LEU A O 1
ATOM 783 N N . ILE A 1 96 ? -15.236 -1.223 9.528 1.00 93.69 96 ILE A N 1
ATOM 784 C CA . ILE A 1 96 ? -16.626 -1.205 10.006 1.00 93.69 96 ILE A CA 1
ATOM 785 C C . ILE A 1 96 ? -17.049 0.220 10.377 1.00 93.69 96 ILE A C 1
ATOM 787 O O . ILE A 1 96 ? -18.128 0.653 9.981 1.00 93.69 96 ILE A O 1
ATOM 791 N N . LEU A 1 97 ? -16.206 0.976 11.086 1.00 91.38 97 LEU A N 1
ATOM 792 C CA . LEU A 1 97 ? -16.496 2.371 11.435 1.00 91.38 97 LEU A CA 1
ATOM 793 C C . LEU A 1 97 ? -16.685 3.241 10.179 1.00 91.38 97 LEU A C 1
ATOM 795 O O . LEU A 1 97 ? -17.622 4.040 10.127 1.00 91.38 97 LEU A O 1
ATOM 799 N N . ARG A 1 98 ? -15.875 3.029 9.130 1.00 91.19 98 ARG A N 1
ATOM 800 C CA . ARG A 1 98 ? -16.050 3.686 7.821 1.00 91.19 98 ARG A CA 1
ATOM 801 C C . ARG A 1 98 ? -17.380 3.322 7.169 1.00 91.19 98 ARG A C 1
ATOM 803 O O . ARG A 1 98 ? -18.071 4.209 6.677 1.00 91.19 98 ARG A O 1
ATOM 810 N N . LEU A 1 99 ? -17.759 2.042 7.195 1.00 91.38 99 LEU A N 1
ATOM 811 C CA . LEU A 1 99 ? -19.038 1.572 6.650 1.00 91.38 99 LEU A CA 1
ATOM 812 C C . LEU A 1 99 ? -20.240 2.200 7.372 1.00 91.38 99 LEU A C 1
ATOM 814 O O . LEU A 1 99 ? -21.251 2.497 6.743 1.00 91.38 99 LEU A O 1
ATOM 818 N N . LEU A 1 100 ? -20.114 2.443 8.678 1.00 90.94 100 LEU A N 1
ATOM 819 C CA . LEU A 1 100 ? -21.114 3.145 9.488 1.00 90.94 100 LEU A CA 1
ATOM 820 C C . LEU A 1 100 ? -21.112 4.670 9.273 1.00 90.94 100 LEU A C 1
ATOM 822 O O . LEU A 1 100 ? -21.877 5.378 9.926 1.00 90.94 100 LEU A O 1
ATOM 826 N N . GLY A 1 101 ? -20.272 5.184 8.370 1.00 86.56 101 GLY A N 1
ATOM 827 C CA . GLY A 1 101 ? -20.205 6.600 8.031 1.00 86.56 101 GLY A CA 1
ATOM 828 C C . GLY A 1 101 ? -19.536 7.463 9.097 1.00 86.56 101 GLY A C 1
ATOM 829 O O . GLY A 1 101 ? -19.821 8.654 9.150 1.00 86.56 101 GLY A O 1
ATOM 830 N N . GLN A 1 102 ? -18.674 6.894 9.947 1.00 82.25 102 GLN A N 1
ATOM 831 C CA . GLN A 1 102 ? -17.929 7.646 10.960 1.00 82.25 102 GLN A CA 1
ATOM 832 C C . GLN A 1 102 ? -16.642 8.223 10.344 1.00 82.25 102 GLN A C 1
ATOM 834 O O . GLN A 1 102 ? -15.710 7.465 10.068 1.00 82.25 102 GLN A O 1
ATOM 839 N N . PRO A 1 103 ? -16.549 9.549 10.118 1.00 66.56 103 PRO A N 1
ATOM 840 C CA . PRO A 1 103 ? -15.386 10.163 9.477 1.00 66.56 103 PRO A CA 1
ATOM 841 C C . PRO A 1 103 ? -14.271 10.496 10.472 1.00 66.56 103 PRO A C 1
ATOM 843 O O . PRO A 1 103 ? -13.221 10.987 10.059 1.00 66.56 103 PRO A O 1
ATOM 846 N N . ALA A 1 104 ? -14.516 10.313 11.775 1.00 58.62 104 ALA A N 1
ATOM 847 C CA . ALA A 1 104 ? -13.596 10.715 12.826 1.00 58.62 104 ALA A CA 1
ATOM 848 C C . ALA A 1 104 ? -12.232 10.055 12.583 1.00 58.62 104 ALA A C 1
ATOM 850 O O . ALA A 1 104 ? -12.090 8.848 12.722 1.00 58.62 104 ALA A O 1
ATOM 851 N N . SER A 1 105 ? -11.253 10.867 12.176 1.00 69.50 105 SER A N 1
ATOM 852 C CA . SER A 1 105 ? -9.852 10.487 11.977 1.00 69.50 105 SER A CA 1
ATOM 853 C C . SER A 1 105 ? -9.587 9.466 10.859 1.00 69.50 105 SER A C 1
ATOM 855 O O . SER A 1 105 ? -8.904 8.465 11.085 1.00 69.50 105 SER A O 1
ATOM 857 N N . GLN A 1 106 ? -10.070 9.744 9.638 1.00 81.06 106 GLN A N 1
ATOM 858 C CA . GLN A 1 106 ? -9.732 8.958 8.437 1.00 81.06 106 GLN A CA 1
ATOM 859 C C . GLN A 1 106 ? -8.223 8.715 8.296 1.00 81.06 106 GLN A C 1
ATOM 861 O O . GLN A 1 106 ? -7.844 7.554 8.159 1.00 81.06 106 GLN A O 1
ATOM 866 N N . ASP A 1 107 ? -7.398 9.751 8.482 1.00 88.56 107 ASP A N 1
ATOM 867 C CA . ASP A 1 107 ? -5.931 9.663 8.418 1.00 88.56 107 ASP A CA 1
ATOM 868 C C . ASP A 1 107 ? -5.356 8.629 9.401 1.00 88.56 107 ASP A C 1
ATOM 870 O O . ASP A 1 107 ? -4.495 7.824 9.053 1.00 88.56 107 ASP A O 1
ATOM 874 N N . ILE A 1 108 ? -5.865 8.601 10.640 1.00 91.56 108 ILE A N 1
ATOM 875 C CA . ILE A 1 108 ? -5.430 7.625 11.652 1.00 91.56 108 ILE A CA 1
ATOM 876 C C . ILE A 1 108 ? -5.874 6.216 11.254 1.00 91.56 108 ILE A C 1
ATOM 878 O O . ILE A 1 108 ? -5.113 5.257 11.378 1.00 91.56 108 ILE A O 1
ATOM 882 N N . GLY A 1 109 ? -7.109 6.092 10.763 1.00 92.12 109 GLY A N 1
ATOM 883 C CA . GLY A 1 109 ? -7.625 4.835 10.238 1.00 92.12 109 GLY A CA 1
ATOM 884 C C . GLY A 1 109 ? -6.786 4.308 9.074 1.00 92.12 109 GLY A C 1
ATOM 885 O O . GLY A 1 109 ? -6.521 3.108 9.022 1.00 92.12 109 GLY A O 1
ATOM 886 N N . ASP A 1 110 ? -6.327 5.192 8.185 1.00 94.06 110 ASP A N 1
ATOM 887 C CA . ASP A 1 110 ? -5.454 4.827 7.073 1.00 94.06 110 ASP A CA 1
ATOM 888 C C . ASP A 1 110 ? -4.133 4.282 7.605 1.00 94.06 110 ASP A C 1
ATOM 890 O O . ASP A 1 110 ? -3.765 3.173 7.241 1.00 94.06 110 ASP A O 1
ATOM 894 N N . GLU A 1 111 ? -3.468 4.959 8.544 1.00 94.31 111 GLU A N 1
ATOM 895 C CA . GLU A 1 111 ? -2.225 4.454 9.148 1.00 94.31 111 GLU A CA 1
ATOM 896 C C . GLU A 1 111 ? -2.383 3.070 9.808 1.00 94.31 111 GLU A C 1
ATOM 898 O O . GLU A 1 111 ? -1.501 2.215 9.685 1.00 94.31 111 GLU A O 1
ATOM 903 N N . ILE A 1 112 ? -3.527 2.798 10.447 1.00 94.06 112 ILE A N 1
ATOM 904 C CA . ILE A 1 112 ? -3.832 1.478 11.024 1.00 94.06 112 ILE A CA 1
ATOM 905 C C . ILE A 1 112 ? -3.965 0.413 9.923 1.00 94.06 112 ILE A C 1
ATOM 907 O O . ILE A 1 112 ? -3.384 -0.670 10.036 1.00 94.06 112 ILE A O 1
ATOM 911 N N . ILE A 1 113 ? -4.703 0.709 8.847 1.00 95.12 113 ILE A N 1
ATOM 912 C CA . ILE A 1 113 ? -4.853 -0.204 7.705 1.00 95.12 113 ILE A CA 1
ATOM 913 C C . ILE A 1 113 ? -3.493 -0.418 7.029 1.00 95.12 113 ILE A C 1
ATOM 915 O O . ILE A 1 113 ? -3.131 -1.563 6.778 1.00 95.12 113 ILE A O 1
ATOM 919 N N . LYS A 1 114 ? -2.690 0.635 6.821 1.00 95.12 114 LYS A N 1
ATOM 920 C CA . LYS A 1 114 ? -1.325 0.544 6.270 1.00 95.12 114 LYS A CA 1
ATOM 921 C C . LYS A 1 114 ? -0.437 -0.379 7.096 1.00 95.12 114 LYS A C 1
ATOM 923 O O . LYS A 1 114 ? 0.287 -1.196 6.527 1.00 95.12 114 LYS A O 1
ATOM 928 N N . ALA A 1 115 ? -0.479 -0.262 8.424 1.00 94.44 115 ALA A N 1
ATOM 929 C CA . ALA A 1 115 ? 0.285 -1.129 9.315 1.00 94.44 115 ALA A CA 1
ATOM 930 C C . ALA A 1 115 ? -0.110 -2.602 9.139 1.00 94.44 115 ALA A C 1
ATOM 932 O O . ALA A 1 115 ? 0.763 -3.464 9.040 1.00 94.44 115 ALA A O 1
ATOM 933 N N . TYR A 1 116 ? -1.408 -2.893 9.022 1.00 95.06 116 TYR A N 1
ATOM 934 C CA . TYR A 1 116 ? -1.872 -4.255 8.766 1.00 95.06 116 TYR A CA 1
ATOM 935 C C . TYR A 1 116 ? -1.515 -4.753 7.356 1.00 95.06 116 TYR A C 1
ATOM 937 O O . TYR A 1 116 ? -1.049 -5.883 7.213 1.00 95.06 116 TYR A O 1
ATOM 945 N N . THR A 1 117 ? -1.644 -3.912 6.325 1.00 95.44 117 THR A N 1
ATOM 946 C CA . THR A 1 117 ? -1.244 -4.241 4.948 1.00 95.44 117 THR A CA 1
ATOM 947 C C . THR A 1 117 ? 0.231 -4.630 4.879 1.00 95.44 117 THR A C 1
ATOM 949 O O . THR A 1 117 ? 0.556 -5.629 4.246 1.00 95.44 117 THR A O 1
ATOM 952 N N . LYS A 1 118 ? 1.123 -3.929 5.591 1.00 93.81 118 LYS A N 1
ATOM 953 C CA . LYS A 1 118 ? 2.552 -4.291 5.666 1.00 93.81 118 LYS A CA 1
ATOM 954 C C . LYS A 1 118 ? 2.776 -5.691 6.249 1.00 93.81 118 LYS A C 1
ATOM 956 O O . LYS A 1 118 ? 3.585 -6.442 5.717 1.00 93.81 118 LYS A O 1
ATOM 961 N N . VAL A 1 119 ? 2.011 -6.083 7.270 1.00 93.38 119 VAL A N 1
ATOM 962 C CA . VAL A 1 119 ? 2.060 -7.452 7.817 1.00 93.38 119 VAL A CA 1
ATOM 963 C C . VAL A 1 119 ? 1.556 -8.486 6.804 1.00 93.38 119 VAL A C 1
ATOM 965 O O . VAL A 1 119 ? 2.095 -9.587 6.723 1.00 93.38 119 VAL A O 1
ATOM 968 N N . LEU A 1 120 ? 0.539 -8.155 6.002 1.00 93.25 120 LEU A N 1
ATOM 969 C CA . LEU A 1 120 ? 0.058 -9.037 4.931 1.00 93.25 120 LEU A CA 1
ATOM 970 C C . LEU A 1 120 ? 1.074 -9.184 3.792 1.00 93.25 120 LEU A C 1
ATOM 972 O O . LEU A 1 120 ? 1.203 -10.267 3.225 1.00 93.25 120 LEU A O 1
ATOM 976 N N . MET A 1 121 ? 1.828 -8.126 3.489 1.00 93.69 121 MET A N 1
ATOM 977 C CA . MET A 1 121 ? 2.897 -8.166 2.488 1.00 93.69 121 MET A CA 1
ATOM 978 C C . MET A 1 121 ? 3.985 -9.177 2.866 1.00 93.69 121 MET A C 1
ATOM 980 O O . MET A 1 121 ? 4.448 -9.914 2.001 1.00 93.69 121 MET A O 1
ATOM 984 N N . GLU A 1 122 ? 4.337 -9.272 4.151 1.00 91.06 122 GLU A N 1
ATOM 985 C CA . GLU A 1 122 ? 5.282 -10.278 4.660 1.00 91.06 122 GLU A CA 1
ATOM 986 C C . GLU A 1 122 ? 4.748 -11.715 4.530 1.00 91.06 122 GLU A C 1
ATOM 988 O O . GLU A 1 122 ? 5.525 -12.653 4.359 1.00 91.06 122 GLU A O 1
ATOM 993 N N . GLN A 1 123 ? 3.423 -11.900 4.580 1.00 88.94 123 GLN A N 1
ATOM 994 C CA . GLN A 1 123 ? 2.775 -13.205 4.394 1.00 88.94 123 GLN A CA 1
ATOM 995 C C . GLN A 1 123 ? 2.692 -13.623 2.917 1.00 88.94 123 GLN A C 1
ATOM 997 O O . GLN A 1 123 ? 2.567 -14.813 2.629 1.00 88.94 123 GLN A O 1
ATOM 1002 N N . GLY A 1 124 ? 2.780 -12.669 1.984 1.00 86.62 124 GLY A N 1
ATOM 1003 C CA . GLY A 1 124 ? 2.867 -12.930 0.545 1.00 86.62 124 GLY A CA 1
ATOM 1004 C C . GLY A 1 124 ? 1.540 -13.232 -0.166 1.00 86.62 124 GLY A C 1
ATOM 1005 O O . GLY A 1 124 ? 1.565 -13.639 -1.327 1.00 86.62 124 GLY A O 1
ATOM 1006 N N . ASP A 1 125 ? 0.388 -13.043 0.485 1.00 89.06 125 ASP A N 1
ATOM 1007 C CA . ASP A 1 125 ? -0.927 -13.225 -0.149 1.00 89.06 125 ASP A CA 1
ATOM 1008 C C . ASP A 1 125 ? -1.328 -11.976 -0.950 1.00 89.06 125 ASP A C 1
ATOM 1010 O O . ASP A 1 125 ? -1.823 -10.989 -0.400 1.00 89.06 125 ASP A O 1
ATOM 1014 N N . ALA A 1 126 ? -1.128 -12.031 -2.269 1.00 91.69 126 ALA A N 1
ATOM 1015 C CA . ALA A 1 126 ? -1.421 -10.920 -3.171 1.00 91.69 126 ALA A CA 1
ATOM 1016 C C . ALA A 1 126 ? -2.899 -10.492 -3.155 1.00 91.69 126 ALA A C 1
ATOM 1018 O O . ALA A 1 126 ? -3.183 -9.301 -3.271 1.00 91.69 126 ALA A O 1
ATOM 1019 N N . SER A 1 127 ? -3.832 -11.428 -2.953 1.00 94.56 127 SER A N 1
ATOM 1020 C CA . SER A 1 127 ? -5.271 -11.129 -2.978 1.00 94.56 127 SER A CA 1
ATOM 1021 C C . SER A 1 127 ? -5.661 -10.268 -1.782 1.00 94.56 127 SER A C 1
ATOM 1023 O O . SER A 1 127 ? -6.349 -9.254 -1.916 1.00 94.56 127 SER A O 1
ATOM 1025 N N . LEU A 1 128 ? -5.184 -10.652 -0.592 1.00 94.25 128 LEU A N 1
ATOM 1026 C CA . LEU A 1 128 ? -5.434 -9.890 0.628 1.00 94.25 128 LEU A CA 1
ATOM 1027 C C . LEU A 1 128 ? -4.739 -8.530 0.573 1.00 94.25 128 LEU A C 1
ATOM 1029 O O . LEU A 1 128 ? -5.373 -7.517 0.868 1.00 94.25 128 LEU A O 1
ATOM 1033 N N . VAL A 1 129 ? -3.469 -8.483 0.156 1.00 96.12 129 VAL A N 1
ATOM 1034 C CA . VAL A 1 129 ? -2.729 -7.217 0.041 1.00 96.12 129 VAL A CA 1
ATOM 1035 C C . VAL A 1 129 ? -3.446 -6.255 -0.908 1.00 96.12 129 VAL A C 1
ATOM 1037 O O . VAL A 1 129 ? -3.621 -5.090 -0.551 1.00 96.12 129 VAL A O 1
ATOM 1040 N N . ALA A 1 130 ? -3.924 -6.728 -2.063 1.00 95.75 130 ALA A N 1
ATOM 1041 C CA . ALA A 1 130 ? -4.673 -5.910 -3.014 1.00 95.75 130 ALA A CA 1
ATOM 1042 C C . ALA A 1 130 ? -5.951 -5.338 -2.380 1.00 95.75 130 ALA A C 1
ATOM 1044 O O . ALA A 1 130 ? -6.171 -4.126 -2.421 1.00 95.75 130 ALA A O 1
ATOM 1045 N N . TYR A 1 131 ? -6.747 -6.184 -1.715 1.00 95.44 131 TYR A N 1
ATOM 1046 C CA . TYR A 1 131 ? -8.007 -5.772 -1.091 1.00 95.44 131 TYR A CA 1
ATOM 1047 C C . TYR A 1 131 ? -7.824 -4.685 -0.026 1.00 95.44 131 TYR A C 1
ATOM 1049 O O . TYR A 1 131 ? -8.501 -3.661 -0.080 1.00 95.44 131 TYR A O 1
ATOM 1057 N N . TYR A 1 132 ? -6.902 -4.863 0.930 1.00 95.75 132 TYR A N 1
ATOM 1058 C CA . TYR A 1 132 ? -6.679 -3.843 1.965 1.00 95.75 132 TYR A CA 1
ATOM 1059 C C . TYR A 1 132 ? -6.064 -2.572 1.389 1.00 95.75 132 TYR A C 1
ATOM 1061 O O . TYR A 1 132 ? -6.446 -1.474 1.795 1.00 95.75 132 TYR A O 1
ATOM 1069 N N . THR A 1 133 ? -5.164 -2.701 0.414 1.00 96.56 133 THR A N 1
ATOM 1070 C CA . THR A 1 133 ? -4.559 -1.542 -0.245 1.00 96.56 133 THR A CA 1
ATOM 1071 C C . THR A 1 133 ? -5.615 -0.692 -0.948 1.00 96.56 133 THR A C 1
ATOM 1073 O O . THR A 1 133 ? -5.612 0.520 -0.772 1.00 96.56 133 THR A O 1
ATOM 1076 N N . ALA A 1 134 ? -6.585 -1.301 -1.638 1.00 95.94 134 ALA A N 1
ATOM 1077 C CA . ALA A 1 134 ? -7.669 -0.588 -2.323 1.00 95.94 134 ALA A CA 1
ATOM 1078 C C . ALA A 1 134 ? -8.570 0.249 -1.390 1.00 95.94 134 ALA A C 1
ATOM 1080 O O . ALA A 1 134 ? -9.276 1.143 -1.853 1.00 95.94 134 ALA A O 1
ATOM 1081 N N . THR A 1 135 ? -8.543 -0.003 -0.075 1.00 93.62 135 THR A N 1
ATOM 1082 C CA . THR A 1 135 ? -9.300 0.788 0.916 1.00 93.62 135 THR A CA 1
ATOM 1083 C C . THR A 1 135 ? -8.600 2.076 1.365 1.00 93.62 135 THR A C 1
ATOM 1085 O O . THR A 1 135 ? -9.194 2.854 2.115 1.00 93.62 135 THR A O 1
ATOM 1088 N N . LEU A 1 136 ? -7.354 2.293 0.934 1.00 94.19 136 LEU A N 1
ATOM 1089 C CA . LEU A 1 136 ? -6.527 3.453 1.273 1.00 94.19 136 LEU A CA 1
ATOM 1090 C C . LEU A 1 136 ? -6.643 4.573 0.219 1.00 94.19 136 LEU A C 1
ATOM 1092 O O . LEU A 1 136 ? -7.149 4.327 -0.878 1.00 94.19 136 LEU A O 1
ATOM 1096 N N . PRO A 1 137 ? -6.154 5.795 0.504 1.00 92.81 137 PRO A N 1
ATOM 1097 C CA . PRO A 1 137 ? -6.049 6.873 -0.480 1.00 92.81 137 PRO A CA 1
ATOM 1098 C C . PRO A 1 137 ? -5.154 6.512 -1.677 1.00 92.81 137 PRO A C 1
ATOM 1100 O O . PRO A 1 137 ? -4.232 5.707 -1.559 1.00 92.81 137 PRO A O 1
ATOM 1103 N N . GLY A 1 138 ? -5.394 7.138 -2.834 1.00 90.94 138 GLY A N 1
ATOM 1104 C CA . GLY A 1 138 ? -4.742 6.780 -4.105 1.00 90.94 138 GLY A CA 1
ATOM 1105 C C . GLY A 1 138 ? -3.206 6.812 -4.087 1.00 90.94 138 GLY A C 1
ATOM 1106 O O . GLY A 1 138 ? -2.569 5.925 -4.652 1.00 90.94 138 GLY A O 1
ATOM 1107 N N . ASP A 1 139 ? -2.594 7.774 -3.393 1.00 92.50 139 ASP A N 1
ATOM 1108 C CA . ASP A 1 139 ? -1.129 7.844 -3.288 1.00 92.50 139 ASP A CA 1
ATOM 1109 C C . ASP A 1 139 ? -0.555 6.661 -2.492 1.00 92.50 139 ASP A C 1
ATOM 1111 O O . ASP A 1 139 ? 0.462 6.072 -2.874 1.00 92.50 139 ASP A O 1
ATOM 1115 N N . ASP A 1 140 ? -1.241 6.267 -1.415 1.00 94.31 140 ASP A N 1
ATOM 1116 C CA . ASP A 1 140 ? -0.866 5.121 -0.589 1.00 94.31 140 ASP A CA 1
ATOM 1117 C C . ASP A 1 140 ? -1.101 3.797 -1.317 1.00 94.31 140 ASP A C 1
ATOM 1119 O O . ASP A 1 140 ? -0.296 2.875 -1.176 1.00 94.31 140 ASP A O 1
ATOM 1123 N N . GLN A 1 141 ? -2.158 3.715 -2.134 1.00 96.25 141 GLN A N 1
ATOM 1124 C CA . GLN A 1 141 ? -2.421 2.559 -2.991 1.00 96.25 141 GLN A CA 1
ATOM 1125 C C . GLN A 1 141 ? -1.226 2.258 -3.895 1.00 96.25 141 GLN A C 1
ATOM 1127 O O . GLN A 1 141 ? -0.717 1.134 -3.918 1.00 96.25 141 GLN A O 1
ATOM 1132 N N . VAL A 1 142 ? -0.753 3.287 -4.607 1.00 96.00 142 VAL A N 1
ATOM 1133 C CA . VAL A 1 142 ? 0.386 3.174 -5.520 1.00 96.00 142 VAL A CA 1
ATOM 1134 C C . VAL A 1 142 ? 1.659 2.842 -4.748 1.00 96.00 142 VAL A C 1
ATOM 1136 O O . VAL A 1 142 ? 2.378 1.916 -5.121 1.00 96.00 142 VAL A O 1
ATOM 1139 N N . ALA A 1 143 ? 1.940 3.561 -3.659 1.00 95.44 143 ALA A N 1
ATOM 1140 C CA . ALA A 1 143 ? 3.175 3.391 -2.902 1.00 95.44 143 ALA A CA 1
ATOM 1141 C C . ALA A 1 143 ? 3.298 2.000 -2.252 1.00 95.44 143 ALA A C 1
ATOM 1143 O O . ALA A 1 143 ? 4.339 1.353 -2.386 1.00 95.44 143 ALA A O 1
ATOM 1144 N N . LEU A 1 144 ? 2.250 1.523 -1.572 1.00 95.75 144 LEU A N 1
ATOM 1145 C CA . LEU A 1 144 ? 2.285 0.262 -0.823 1.00 95.75 144 LEU A CA 1
ATOM 1146 C C . LEU A 1 144 ? 2.243 -0.953 -1.739 1.00 95.75 144 LEU A C 1
ATOM 1148 O O . LEU A 1 144 ? 3.026 -1.885 -1.549 1.00 95.75 144 LEU A O 1
ATOM 1152 N N . TYR A 1 145 ? 1.385 -0.938 -2.763 1.00 96.50 145 TYR A N 1
ATOM 1153 C CA . TYR A 1 145 ? 1.340 -2.059 -3.695 1.00 96.50 145 TYR A CA 1
ATOM 1154 C C . TYR A 1 145 ? 2.627 -2.140 -4.520 1.00 96.50 145 TYR A C 1
ATOM 1156 O O . TYR A 1 145 ? 3.167 -3.226 -4.715 1.00 96.50 145 TYR A O 1
ATOM 1164 N N . ALA A 1 146 ? 3.206 -0.999 -4.917 1.00 95.62 146 ALA A N 1
ATOM 1165 C CA . ALA A 1 146 ? 4.521 -0.998 -5.550 1.00 95.62 146 ALA A CA 1
ATOM 1166 C C . ALA A 1 146 ? 5.624 -1.510 -4.609 1.00 95.62 146 ALA A C 1
ATOM 1168 O O . ALA A 1 146 ? 6.548 -2.191 -5.051 1.00 95.62 146 ALA A O 1
ATOM 1169 N N . GLN A 1 147 ? 5.556 -1.219 -3.306 1.00 94.94 147 GLN A N 1
ATOM 1170 C CA . GLN A 1 147 ? 6.463 -1.812 -2.318 1.00 94.94 147 GLN A CA 1
ATOM 1171 C C . GLN A 1 147 ? 6.312 -3.338 -2.249 1.00 94.94 147 GLN A C 1
ATOM 1173 O O . GLN A 1 147 ? 7.314 -4.044 -2.214 1.00 94.94 147 GLN A O 1
ATOM 1178 N N . PHE A 1 148 ? 5.087 -3.859 -2.297 1.00 95.31 148 PHE A N 1
ATOM 1179 C CA . PHE A 1 148 ? 4.826 -5.298 -2.303 1.00 95.31 148 PHE A CA 1
ATOM 1180 C C . PHE A 1 148 ? 5.403 -5.991 -3.542 1.00 95.31 148 PHE A C 1
ATOM 1182 O O . PHE A 1 148 ? 6.150 -6.965 -3.424 1.00 95.31 148 PHE A O 1
ATOM 1189 N N . LEU A 1 149 ? 5.127 -5.450 -4.730 1.00 94.25 149 LEU A N 1
ATOM 1190 C CA . LEU A 1 149 ? 5.568 -6.037 -5.996 1.00 94.25 149 LEU A CA 1
ATOM 1191 C C . LEU A 1 149 ? 7.099 -6.056 -6.154 1.00 94.25 149 LEU A C 1
ATOM 1193 O O . LEU A 1 149 ? 7.629 -6.955 -6.805 1.00 94.25 149 LEU A O 1
ATOM 1197 N N . GLN A 1 150 ? 7.835 -5.137 -5.517 1.00 91.81 150 GLN A N 1
ATOM 1198 C CA . GLN A 1 150 ? 9.309 -5.127 -5.537 1.00 91.81 150 GLN A CA 1
ATOM 1199 C C . GLN A 1 150 ? 9.954 -6.406 -4.984 1.00 91.81 150 GLN A C 1
ATOM 1201 O O . GLN A 1 150 ? 11.096 -6.715 -5.340 1.00 91.81 150 GLN A O 1
ATOM 1206 N N . HIS A 1 151 ? 9.240 -7.143 -4.131 1.00 89.12 151 HIS A N 1
ATOM 1207 C CA . HIS A 1 151 ? 9.702 -8.400 -3.543 1.00 89.12 151 HIS A CA 1
ATOM 1208 C C . HIS A 1 151 ? 9.304 -9.635 -4.375 1.00 89.12 151 HIS A C 1
ATOM 1210 O O . HIS A 1 151 ? 9.686 -10.757 -4.042 1.00 89.12 151 HIS A O 1
ATOM 1216 N N . ILE A 1 152 ? 8.570 -9.453 -5.482 1.00 89.38 152 ILE A N 1
ATOM 1217 C CA . ILE A 1 152 ? 8.137 -10.539 -6.366 1.00 89.38 152 ILE A CA 1
ATOM 1218 C C . ILE A 1 152 ? 9.113 -10.694 -7.538 1.00 89.38 152 ILE A C 1
ATOM 1220 O O . ILE A 1 152 ? 9.156 -9.900 -8.483 1.00 89.38 152 ILE A O 1
ATOM 1224 N N . HIS A 1 153 ? 9.884 -11.781 -7.503 1.00 85.12 153 HIS A N 1
ATOM 1225 C CA . HIS A 1 153 ? 10.909 -12.063 -8.513 1.00 85.12 153 HIS A CA 1
ATOM 1226 C C . HIS A 1 153 ? 10.431 -12.965 -9.661 1.00 85.12 153 HIS A C 1
ATOM 1228 O O . HIS A 1 153 ? 11.008 -12.922 -10.740 1.00 85.12 153 HIS A O 1
ATOM 1234 N N . ARG A 1 154 ? 9.396 -13.793 -9.457 1.00 87.00 154 ARG A N 1
ATOM 1235 C CA . ARG A 1 154 ? 8.932 -14.765 -10.464 1.00 87.00 154 ARG A CA 1
ATOM 1236 C C . ARG A 1 154 ? 7.852 -14.170 -11.364 1.00 87.00 154 ARG A C 1
ATOM 1238 O O . ARG A 1 154 ? 6.810 -13.774 -10.854 1.00 87.00 154 ARG A O 1
ATOM 1245 N N . THR A 1 155 ? 8.041 -14.216 -12.681 1.00 84.31 155 THR A N 1
ATOM 1246 C CA . THR A 1 155 ? 7.120 -13.649 -13.687 1.00 84.31 155 THR A CA 1
ATOM 1247 C C . THR A 1 155 ? 5.669 -14.132 -13.543 1.00 84.31 155 THR A C 1
ATOM 1249 O O . THR A 1 155 ? 4.753 -13.316 -13.578 1.00 84.31 155 THR A O 1
ATOM 1252 N N . GLU A 1 156 ? 5.439 -15.421 -13.271 1.00 86.81 156 GLU A N 1
ATOM 1253 C CA . GLU A 1 156 ? 4.083 -15.958 -13.038 1.00 86.81 156 GLU A CA 1
ATOM 1254 C C . GLU A 1 156 ? 3.390 -15.308 -11.828 1.00 86.81 156 GLU A C 1
ATOM 1256 O O . GLU A 1 156 ? 2.206 -14.982 -11.868 1.00 86.81 156 GLU A O 1
ATOM 1261 N N . GLN A 1 157 ? 4.145 -15.063 -10.751 1.00 89.44 157 GLN A N 1
ATOM 1262 C CA . GLN A 1 157 ? 3.627 -14.404 -9.550 1.00 89.44 157 GLN A CA 1
ATOM 1263 C C . GLN A 1 157 ? 3.381 -12.912 -9.788 1.00 89.44 157 GLN A C 1
ATOM 1265 O O . GLN A 1 157 ? 2.443 -12.363 -9.220 1.00 89.44 157 GLN A O 1
ATOM 1270 N N . ARG A 1 158 ? 4.189 -12.266 -10.643 1.00 91.75 158 ARG A N 1
ATOM 1271 C CA . ARG A 1 158 ? 3.983 -10.869 -11.051 1.00 91.75 158 ARG A CA 1
ATOM 1272 C C . ARG A 1 158 ? 2.626 -10.701 -11.716 1.00 91.75 158 ARG A C 1
ATOM 1274 O O . ARG A 1 158 ? 1.854 -9.842 -11.306 1.00 91.75 158 ARG A O 1
ATOM 1281 N N . LYS A 1 159 ? 2.325 -11.562 -12.693 1.00 90.81 159 LYS A N 1
ATOM 1282 C CA . LYS A 1 159 ? 1.042 -11.543 -13.397 1.00 90.81 159 LYS A CA 1
ATOM 1283 C C . LYS A 1 159 ? -0.119 -11.821 -12.446 1.00 90.81 159 LYS A C 1
ATOM 1285 O O . LYS A 1 159 ? -1.038 -11.020 -12.389 1.00 90.81 159 LYS A O 1
ATOM 1290 N N . ALA A 1 160 ? -0.028 -12.875 -11.632 1.00 92.50 160 ALA A N 1
ATOM 1291 C CA . ALA A 1 160 ? -1.076 -13.195 -10.663 1.00 92.50 160 ALA A CA 1
ATOM 1292 C C . ALA A 1 160 ? -1.348 -12.037 -9.684 1.00 92.50 160 ALA A C 1
ATOM 1294 O O . ALA A 1 160 ? -2.500 -11.708 -9.428 1.00 92.50 160 ALA A O 1
ATOM 1295 N N . ALA A 1 161 ? -0.306 -11.377 -9.168 1.00 94.12 161 ALA A N 1
ATOM 1296 C CA . ALA A 1 161 ? -0.475 -10.234 -8.273 1.00 94.12 161 ALA A CA 1
ATOM 1297 C C . ALA A 1 161 ? -1.098 -9.017 -8.974 1.00 94.12 161 ALA A C 1
ATOM 1299 O O . ALA A 1 161 ? -1.852 -8.268 -8.357 1.00 94.12 161 ALA A O 1
ATOM 1300 N N . LEU A 1 162 ? -0.804 -8.801 -10.253 1.00 93.75 162 LEU A N 1
ATOM 1301 C CA . LEU A 1 162 ? -1.431 -7.729 -11.019 1.00 93.75 162 LEU A CA 1
ATOM 1302 C C . LEU A 1 162 ? -2.891 -8.047 -11.359 1.00 93.75 162 LEU A C 1
ATOM 1304 O O . LEU A 1 162 ? -3.729 -7.164 -11.220 1.00 93.75 162 LEU A O 1
ATOM 1308 N N . ASP A 1 163 ? -3.212 -9.303 -11.681 1.00 94.31 163 ASP A N 1
ATOM 1309 C CA . ASP A 1 163 ? -4.591 -9.752 -11.899 1.00 94.31 163 ASP A CA 1
ATOM 1310 C C . ASP A 1 163 ? -5.456 -9.503 -10.643 1.00 94.31 163 ASP A C 1
ATOM 1312 O O . ASP A 1 163 ? -6.599 -9.054 -10.747 1.00 94.31 163 ASP A O 1
ATOM 1316 N N . GLU A 1 164 ? -4.922 -9.742 -9.435 1.00 95.56 164 GLU A N 1
ATOM 1317 C CA . GLU A 1 164 ? -5.629 -9.400 -8.189 1.00 95.56 164 GLU A CA 1
ATOM 1318 C C . GLU A 1 164 ? -5.795 -7.885 -8.005 1.00 95.56 164 GLU A C 1
ATOM 1320 O O . GLU A 1 164 ? -6.843 -7.437 -7.539 1.00 95.56 164 GLU A O 1
ATOM 1325 N N . ALA A 1 165 ? -4.797 -7.088 -8.399 1.00 94.94 165 ALA A N 1
ATOM 1326 C CA . ALA A 1 165 ? -4.865 -5.630 -8.331 1.00 94.94 165 ALA A CA 1
ATOM 1327 C C . ALA A 1 165 ? -5.947 -5.061 -9.265 1.00 94.94 165 ALA A C 1
ATOM 1329 O O . ALA A 1 165 ? -6.708 -4.180 -8.862 1.00 94.94 165 ALA A O 1
ATOM 1330 N N . GLU A 1 166 ? -6.068 -5.602 -10.479 1.00 94.62 166 GLU A N 1
ATOM 1331 C CA . GLU A 1 166 ? -7.123 -5.229 -11.427 1.00 94.62 166 GLU A CA 1
ATOM 1332 C C . GLU A 1 166 ? -8.517 -5.553 -10.881 1.00 94.62 166 GLU A C 1
ATOM 1334 O O . GLU A 1 166 ? -9.426 -4.728 -10.977 1.00 94.62 166 GLU A O 1
ATOM 1339 N N . ARG A 1 167 ? -8.694 -6.716 -10.235 1.00 95.69 167 ARG A N 1
ATOM 1340 C CA . ARG A 1 167 ? -9.992 -7.127 -9.663 1.00 95.69 167 ARG A CA 1
ATOM 1341 C C . ARG A 1 167 ? -10.530 -6.160 -8.617 1.00 95.69 167 ARG A C 1
ATOM 1343 O O . ARG A 1 167 ? -11.746 -6.013 -8.496 1.00 95.69 167 ARG A O 1
ATOM 1350 N N . VAL A 1 168 ? -9.644 -5.518 -7.860 1.00 95.25 168 VAL A N 1
ATOM 1351 C CA . VAL A 1 168 ? -10.011 -4.523 -6.843 1.00 95.25 168 VAL A CA 1
ATOM 1352 C C . VAL A 1 168 ? -9.934 -3.080 -7.361 1.00 95.25 168 VAL A C 1
ATOM 1354 O O . VAL A 1 168 ? -10.135 -2.151 -6.586 1.00 95.25 168 VAL A O 1
ATOM 1357 N N . ASN A 1 169 ? -9.710 -2.887 -8.667 1.00 94.88 169 ASN A N 1
ATOM 1358 C CA . ASN A 1 169 ? -9.582 -1.589 -9.341 1.00 94.88 169 ASN A CA 1
ATOM 1359 C C . ASN A 1 169 ? -8.425 -0.716 -8.825 1.00 94.88 169 ASN A C 1
ATOM 1361 O O . ASN A 1 169 ? -8.546 0.509 -8.767 1.00 94.88 169 ASN A O 1
ATOM 1365 N N . LEU A 1 170 ? -7.296 -1.324 -8.453 1.00 95.25 170 LEU A N 1
ATOM 1366 C CA . LEU A 1 170 ? -6.080 -0.562 -8.176 1.00 95.25 170 LEU A CA 1
ATOM 1367 C C . LEU A 1 170 ? -5.524 0.064 -9.473 1.00 95.25 170 LEU A C 1
ATOM 1369 O O . LEU A 1 170 ? -5.661 -0.521 -10.549 1.00 95.25 170 LEU A O 1
ATOM 1373 N N . PRO A 1 171 ? -4.862 1.234 -9.400 1.00 94.31 171 PRO A N 1
ATOM 1374 C CA . PRO A 1 171 ? -4.288 1.909 -10.563 1.00 94.31 171 PRO A CA 1
ATOM 1375 C C . PRO A 1 171 ? -3.010 1.200 -11.035 1.00 94.31 171 PRO A C 1
ATOM 1377 O O . PRO A 1 171 ? -1.891 1.629 -10.744 1.00 94.31 171 PRO A O 1
ATOM 1380 N N . VAL A 1 172 ? -3.181 0.095 -11.762 1.00 93.62 172 VAL A N 1
ATOM 1381 C CA . VAL A 1 172 ? -2.093 -0.81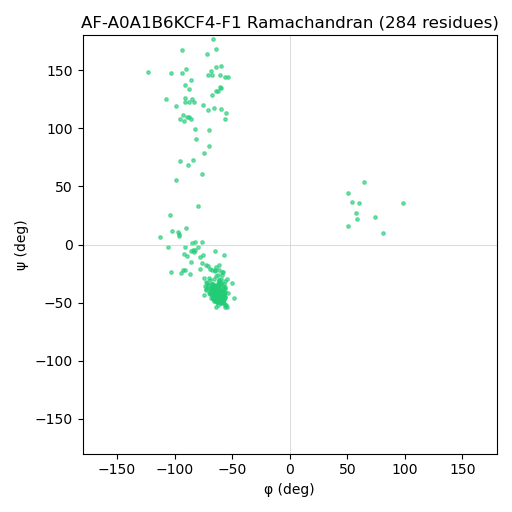1 -12.155 1.00 93.62 172 VAL A CA 1
ATOM 1382 C C . VAL A 1 172 ? -0.983 -0.103 -12.928 1.00 93.62 172 VAL A C 1
ATOM 1384 O O . VAL A 1 172 ? 0.186 -0.327 -12.632 1.00 93.62 172 VAL A O 1
ATOM 1387 N N . GLU A 1 173 ? -1.321 0.803 -13.847 1.00 91.31 173 GLU A N 1
ATOM 1388 C CA . GLU A 1 173 ? -0.311 1.511 -14.640 1.00 91.31 173 GLU A CA 1
ATOM 1389 C C . GLU A 1 173 ? 0.601 2.400 -13.773 1.00 91.31 173 GLU A C 1
ATOM 1391 O O . GLU A 1 173 ? 1.825 2.388 -13.917 1.00 91.31 173 GLU A O 1
ATOM 1396 N N . ALA A 1 174 ? 0.024 3.130 -12.813 1.00 92.94 174 ALA A N 1
ATOM 1397 C CA . ALA A 1 174 ? 0.797 3.954 -11.884 1.00 92.94 174 ALA A CA 1
ATOM 1398 C C . ALA A 1 174 ? 1.646 3.093 -10.933 1.00 92.94 174 ALA A C 1
ATOM 1400 O O . ALA A 1 174 ? 2.777 3.449 -10.598 1.00 92.94 174 ALA A O 1
ATOM 1401 N N . ILE A 1 175 ? 1.114 1.939 -10.520 1.00 94.75 175 ILE A N 1
ATOM 1402 C CA . ILE A 1 175 ? 1.806 0.965 -9.673 1.00 94.75 175 ILE A CA 1
ATOM 1403 C C . ILE A 1 175 ? 3.029 0.391 -10.390 1.00 94.75 175 ILE A C 1
ATOM 1405 O O . ILE A 1 175 ? 4.125 0.449 -9.837 1.00 94.75 175 ILE A O 1
ATOM 1409 N N . THR A 1 176 ? 2.881 -0.156 -11.601 1.00 94.12 176 THR A N 1
ATOM 1410 C CA . THR A 1 176 ? 3.996 -0.777 -12.339 1.00 94.12 176 THR A CA 1
ATOM 1411 C C . THR A 1 176 ? 5.081 0.244 -12.653 1.00 94.12 176 THR A C 1
ATOM 1413 O O . THR A 1 176 ? 6.261 -0.051 -12.460 1.00 94.12 176 THR A O 1
ATOM 1416 N N . GLN A 1 177 ? 4.702 1.470 -13.032 1.00 93.12 177 GLN A N 1
ATOM 1417 C CA . GLN A 1 177 ? 5.644 2.573 -13.203 1.00 93.12 177 GLN A CA 1
ATOM 1418 C C . GLN A 1 177 ? 6.424 2.831 -11.906 1.00 93.12 177 GLN A C 1
ATOM 1420 O O . GLN A 1 177 ? 7.658 2.860 -11.921 1.00 93.12 177 GLN A O 1
ATOM 1425 N N . ARG A 1 178 ? 5.724 2.956 -10.770 1.00 93.81 178 ARG A N 1
ATOM 1426 C CA . ARG A 1 178 ? 6.357 3.200 -9.468 1.00 93.81 178 ARG A CA 1
ATOM 1427 C C . ARG A 1 178 ? 7.288 2.061 -9.048 1.00 93.81 178 ARG A C 1
ATOM 1429 O O . ARG A 1 178 ? 8.332 2.330 -8.462 1.00 93.81 178 ARG A O 1
ATOM 1436 N N . VAL A 1 179 ? 6.953 0.804 -9.346 1.00 94.25 179 VAL A N 1
ATOM 1437 C CA . VAL A 1 179 ? 7.831 -0.350 -9.070 1.00 94.25 179 VAL A CA 1
ATOM 1438 C C . VAL A 1 179 ? 9.161 -0.207 -9.806 1.00 94.25 179 VAL A C 1
ATOM 1440 O O . VAL A 1 179 ? 10.216 -0.386 -9.198 1.00 94.25 179 VAL A O 1
ATOM 1443 N N . VAL A 1 180 ? 9.122 0.134 -11.097 1.00 92.88 180 VAL A N 1
ATOM 1444 C CA . VAL A 1 180 ? 10.335 0.298 -11.911 1.00 92.88 180 VAL A CA 1
ATOM 1445 C C . VAL A 1 180 ? 11.176 1.468 -11.418 1.00 92.88 180 VAL A C 1
ATOM 1447 O O . VAL A 1 180 ? 12.388 1.321 -11.273 1.00 92.88 180 VAL A O 1
ATOM 1450 N N . GLU A 1 181 ? 10.545 2.600 -11.104 1.00 91.75 181 GLU A N 1
ATOM 1451 C CA . GLU A 1 181 ? 11.225 3.770 -10.536 1.00 91.75 181 GLU A CA 1
ATOM 1452 C C . GLU A 1 181 ? 11.905 3.433 -9.206 1.00 91.75 181 GLU A C 1
ATOM 1454 O O . GLU A 1 181 ? 13.091 3.709 -9.045 1.00 91.75 181 GLU A O 1
ATOM 1459 N N . ASN A 1 182 ? 11.210 2.744 -8.297 1.00 91.62 182 ASN A N 1
ATOM 1460 C CA . ASN A 1 182 ? 11.771 2.356 -7.005 1.00 91.62 182 ASN A CA 1
ATOM 1461 C C . ASN A 1 182 ? 12.997 1.437 -7.145 1.00 91.62 182 ASN A C 1
ATOM 1463 O O . ASN A 1 182 ? 13.985 1.645 -6.446 1.00 91.62 182 ASN A O 1
ATOM 1467 N N . ILE A 1 183 ? 12.960 0.447 -8.047 1.00 91.00 183 ILE A N 1
ATOM 1468 C CA . ILE A 1 183 ? 14.089 -0.481 -8.265 1.00 91.00 183 ILE A CA 1
ATOM 1469 C C . ILE A 1 183 ? 15.255 0.225 -8.972 1.00 91.00 183 ILE A C 1
ATOM 1471 O O . ILE A 1 183 ? 16.421 -0.039 -8.678 1.00 91.00 183 ILE A O 1
ATOM 1475 N N . ARG A 1 184 ? 14.966 1.133 -9.909 1.00 87.69 184 ARG A N 1
ATOM 1476 C CA . ARG A 1 184 ? 15.988 1.917 -10.614 1.00 87.69 184 ARG A CA 1
ATOM 1477 C C . ARG A 1 184 ? 16.708 2.876 -9.664 1.00 87.69 184 ARG A C 1
ATOM 1479 O O . ARG A 1 184 ? 17.937 2.934 -9.689 1.00 87.69 184 ARG A O 1
ATOM 1486 N N . ASP A 1 185 ? 15.944 3.586 -8.836 1.00 85.69 185 ASP A N 1
ATOM 1487 C CA . ASP A 1 185 ? 16.435 4.611 -7.908 1.00 85.69 185 ASP A CA 1
ATOM 1488 C C . ASP A 1 185 ? 16.969 4.006 -6.592 1.00 85.69 185 ASP A C 1
ATOM 1490 O O . ASP A 1 185 ? 17.531 4.722 -5.753 1.00 85.69 185 ASP A O 1
ATOM 1494 N N . GLU A 1 186 ? 16.838 2.684 -6.412 1.00 83.81 186 GLU A N 1
ATOM 1495 C CA . GLU A 1 186 ? 17.467 1.928 -5.330 1.00 83.81 186 GLU A 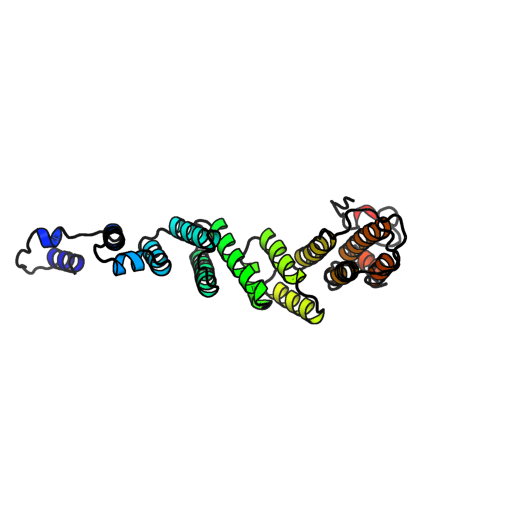CA 1
ATOM 1496 C C . GLU A 1 186 ? 18.982 2.186 -5.368 1.00 83.81 186 GLU A C 1
ATOM 1498 O O . GLU A 1 186 ? 19.695 1.847 -6.324 1.00 83.81 186 GLU A O 1
ATOM 1503 N N . LYS A 1 187 ? 19.471 2.871 -4.326 1.00 67.62 187 LYS A N 1
ATOM 1504 C CA . LYS A 1 187 ? 20.877 3.256 -4.203 1.00 67.62 187 LYS A CA 1
ATOM 1505 C C . LYS A 1 187 ? 21.714 2.006 -3.949 1.00 67.62 187 LYS A C 1
ATOM 1507 O O . LYS A 1 187 ? 21.819 1.556 -2.811 1.00 67.62 187 LYS A O 1
ATOM 1512 N N . GLY A 1 188 ? 22.327 1.492 -5.007 1.00 61.00 188 GLY A N 1
ATOM 1513 C CA . GLY A 1 188 ? 23.373 0.482 -4.922 1.00 61.00 188 GLY A CA 1
ATOM 1514 C C . GLY A 1 188 ? 24.653 1.008 -4.273 1.00 61.00 188 GLY A C 1
ATOM 1515 O O . GLY A 1 188 ? 24.799 2.197 -3.965 1.00 61.00 188 GLY A O 1
ATOM 1516 N N . ALA A 1 189 ? 25.632 0.119 -4.112 1.00 53.78 189 ALA A N 1
ATOM 1517 C CA . ALA A 1 189 ? 26.970 0.454 -3.610 1.00 53.78 189 ALA A CA 1
ATOM 1518 C C . ALA A 1 189 ? 27.770 1.388 -4.552 1.00 53.78 189 ALA A C 1
ATOM 1520 O O . ALA A 1 189 ? 28.854 1.864 -4.208 1.00 53.78 189 ALA A O 1
ATOM 1521 N N . GLU A 1 190 ? 27.238 1.686 -5.737 1.00 56.69 190 GLU A N 1
ATOM 1522 C CA . GLU A 1 190 ? 27.914 2.377 -6.834 1.00 56.69 190 GLU A CA 1
ATOM 1523 C C . GLU A 1 190 ? 27.759 3.897 -6.730 1.00 56.69 190 GLU A C 1
ATOM 1525 O O . GLU A 1 190 ? 27.083 4.556 -7.513 1.00 56.69 190 GLU A O 1
ATOM 1530 N N . ARG A 1 191 ? 28.400 4.476 -5.711 1.00 53.25 191 ARG A N 1
ATOM 1531 C CA . ARG A 1 191 ? 28.553 5.935 -5.571 1.00 53.25 191 ARG A CA 1
ATOM 1532 C C . ARG A 1 191 ? 29.807 6.491 -6.247 1.00 53.25 191 ARG A C 1
ATOM 1534 O O . ARG A 1 191 ? 29.946 7.708 -6.340 1.00 53.25 191 ARG A O 1
ATOM 1541 N N . ALA A 1 192 ? 30.716 5.629 -6.693 1.00 57.09 192 ALA A N 1
ATOM 1542 C CA . ALA A 1 192 ? 31.923 6.022 -7.406 1.00 57.09 192 ALA A CA 1
ATOM 1543 C C . ALA A 1 192 ? 31.777 5.656 -8.885 1.00 57.09 192 ALA A C 1
ATOM 1545 O O . ALA A 1 192 ? 31.511 4.500 -9.197 1.00 57.09 192 ALA A O 1
ATOM 1546 N N . LEU A 1 193 ? 31.955 6.636 -9.777 1.00 58.91 193 LEU A N 1
ATOM 1547 C CA . LEU A 1 193 ? 32.044 6.393 -11.217 1.00 58.91 193 LEU A CA 1
ATOM 1548 C C . LEU A 1 193 ? 33.242 5.464 -11.478 1.00 58.91 193 LEU A C 1
ATOM 1550 O O . LEU A 1 193 ? 34.374 5.861 -11.173 1.00 58.91 193 LEU A O 1
ATOM 1554 N N . PRO A 1 194 ? 33.032 4.245 -12.002 1.00 59.69 194 PRO A N 1
ATOM 1555 C CA . PRO A 1 194 ? 34.132 3.364 -12.363 1.00 59.69 194 PRO A CA 1
ATOM 1556 C C . PRO A 1 194 ? 34.973 4.018 -13.465 1.00 59.69 194 PRO A C 1
ATOM 1558 O O . PRO A 1 194 ? 34.431 4.503 -14.457 1.00 59.69 194 PRO A O 1
ATOM 1561 N N . LEU A 1 195 ? 36.301 4.032 -13.310 1.00 61.41 195 LEU A N 1
ATOM 1562 C CA . LEU A 1 195 ? 37.214 4.502 -14.363 1.00 61.41 195 LEU A CA 1
ATOM 1563 C C . LEU A 1 195 ? 37.430 3.454 -15.473 1.00 61.41 195 LEU A C 1
ATOM 1565 O O . LEU A 1 195 ? 38.008 3.779 -16.508 1.00 61.41 195 LEU A O 1
ATOM 1569 N N . GLU A 1 196 ? 36.974 2.214 -15.274 1.00 66.62 196 GLU A N 1
ATOM 1570 C CA . GLU A 1 196 ? 37.234 1.079 -16.162 1.00 66.62 196 GLU A CA 1
ATOM 1571 C C . GLU A 1 196 ? 35.935 0.435 -16.665 1.00 66.62 196 GLU A C 1
ATOM 1573 O O . GLU A 1 196 ? 34.910 0.425 -15.983 1.00 66.62 196 GLU A O 1
ATOM 1578 N N . LEU A 1 197 ? 35.992 -0.108 -17.884 1.00 70.44 197 LEU A N 1
ATOM 1579 C CA . LEU A 1 197 ? 34.902 -0.866 -18.495 1.00 70.44 197 LEU A CA 1
ATOM 1580 C C . LEU A 1 197 ? 34.657 -2.157 -17.709 1.00 70.44 197 LEU A C 1
ATOM 1582 O O . LEU A 1 197 ? 35.519 -3.034 -17.674 1.00 70.44 197 LEU A O 1
ATOM 1586 N N . SER A 1 198 ? 33.461 -2.296 -17.135 1.00 69.00 198 SER A N 1
ATOM 1587 C CA . SER A 1 198 ? 33.032 -3.550 -16.516 1.00 69.00 198 SER A CA 1
ATOM 1588 C C . SER A 1 198 ? 32.313 -4.420 -17.543 1.00 69.00 198 SER A C 1
ATOM 1590 O O . SER A 1 198 ? 31.306 -4.015 -18.131 1.00 69.00 198 SER A O 1
ATOM 1592 N N . SER A 1 199 ? 32.822 -5.635 -17.747 1.00 68.19 199 SER A N 1
ATOM 1593 C CA . SER A 1 199 ? 32.119 -6.675 -18.512 1.00 68.19 199 SER A CA 1
ATOM 1594 C C . SER A 1 199 ? 31.145 -7.486 -17.651 1.00 68.19 199 SER A C 1
ATOM 1596 O O . SER A 1 199 ? 30.283 -8.186 -18.183 1.00 68.19 199 SER A O 1
ATOM 1598 N N . GLU A 1 200 ? 31.259 -7.384 -16.325 1.00 77.88 200 GLU A N 1
ATOM 1599 C CA . GLU A 1 200 ? 30.457 -8.163 -15.391 1.00 77.88 200 GLU A CA 1
ATOM 1600 C C . GLU A 1 200 ? 29.107 -7.484 -15.145 1.00 77.88 200 GLU A C 1
ATOM 1602 O O . GLU A 1 200 ? 29.032 -6.314 -14.767 1.00 77.88 200 GLU A O 1
ATOM 1607 N N . VAL A 1 201 ? 28.031 -8.243 -15.363 1.00 84.88 201 VAL A N 1
ATOM 1608 C CA . VAL A 1 201 ? 26.661 -7.837 -15.029 1.00 84.88 201 VAL A CA 1
ATOM 1609 C C . VAL A 1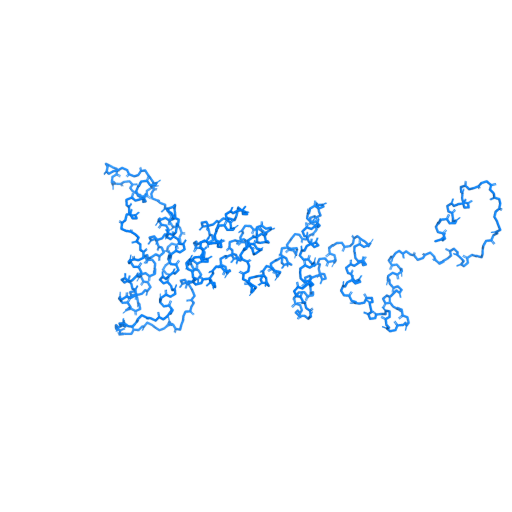 201 ? 26.354 -8.353 -13.630 1.00 84.88 201 VAL A C 1
ATOM 1611 O O . VAL A 1 201 ? 26.254 -9.568 -13.429 1.00 84.88 201 VAL A O 1
ATOM 1614 N N . SER A 1 202 ? 26.215 -7.437 -12.674 1.00 87.38 202 SER A N 1
ATOM 1615 C CA . SER A 1 202 ? 25.925 -7.777 -11.281 1.00 87.38 202 SER A CA 1
ATOM 1616 C C . SER A 1 202 ? 24.482 -8.267 -11.097 1.00 87.38 202 SER A C 1
ATOM 1618 O O . SER A 1 202 ? 23.612 -8.047 -11.942 1.00 87.38 202 SER A O 1
ATOM 1620 N N . GLU A 1 203 ? 24.198 -8.912 -9.963 1.00 86.75 203 GLU A N 1
ATOM 1621 C CA . GLU A 1 203 ? 22.822 -9.274 -9.585 1.00 86.75 203 GLU A CA 1
ATOM 1622 C C . GLU A 1 203 ? 21.920 -8.038 -9.428 1.00 86.75 203 GLU A C 1
ATOM 1624 O O . GLU A 1 203 ? 20.736 -8.089 -9.760 1.00 86.75 203 GLU A O 1
ATOM 1629 N N . GLU A 1 204 ? 22.479 -6.905 -8.990 1.00 86.75 204 GLU A N 1
ATOM 1630 C CA . GLU A 1 204 ? 21.752 -5.633 -8.918 1.00 86.75 204 GLU A CA 1
ATOM 1631 C C . GLU A 1 204 ? 21.350 -5.149 -10.319 1.00 86.75 204 GLU A C 1
ATOM 1633 O O . GLU A 1 204 ? 20.195 -4.778 -10.542 1.00 86.75 204 GLU A O 1
ATOM 1638 N N . ASP A 1 205 ? 22.267 -5.235 -11.289 1.00 89.31 205 ASP A N 1
ATOM 1639 C CA . ASP A 1 205 ? 21.985 -4.881 -12.682 1.00 89.31 205 ASP A CA 1
ATOM 1640 C C . ASP A 1 205 ? 20.896 -5.790 -13.266 1.00 89.31 205 ASP A C 1
ATOM 1642 O O . ASP A 1 205 ? 19.953 -5.301 -13.886 1.00 89.31 205 ASP A O 1
ATOM 1646 N N . ARG A 1 206 ? 20.968 -7.107 -13.017 1.00 91.38 206 ARG A N 1
ATOM 1647 C CA . ARG A 1 206 ? 19.934 -8.069 -13.447 1.00 91.38 206 ARG A CA 1
ATOM 1648 C C . ARG A 1 206 ? 18.574 -7.752 -12.839 1.00 91.38 206 ARG A C 1
ATOM 1650 O O . ARG A 1 206 ? 17.567 -7.829 -13.542 1.00 91.38 206 ARG A O 1
ATOM 1657 N N . ARG A 1 207 ? 18.530 -7.365 -11.561 1.00 91.19 207 ARG A N 1
ATOM 1658 C CA . ARG A 1 207 ? 17.292 -6.958 -10.883 1.00 91.19 207 ARG A CA 1
ATOM 1659 C C . ARG A 1 207 ? 16.698 -5.702 -11.520 1.00 91.19 207 ARG A C 1
ATOM 1661 O O . ARG A 1 207 ? 15.498 -5.683 -11.787 1.00 91.19 207 ARG A O 1
ATOM 1668 N N . LYS A 1 208 ? 17.526 -4.693 -11.815 1.00 91.56 208 LYS A N 1
ATOM 1669 C CA . LYS A 1 208 ? 17.108 -3.459 -12.505 1.00 91.56 208 LYS A CA 1
ATOM 1670 C C . LYS A 1 208 ? 16.610 -3.729 -13.925 1.00 91.56 208 LYS A C 1
ATOM 1672 O O . LYS A 1 208 ? 15.593 -3.174 -14.324 1.00 91.56 208 LYS A O 1
ATOM 1677 N N . ILE A 1 209 ? 17.266 -4.628 -14.659 1.00 93.25 209 ILE A N 1
ATOM 1678 C CA . ILE A 1 209 ? 16.840 -5.047 -16.003 1.00 93.25 209 ILE A CA 1
ATOM 1679 C C . ILE A 1 209 ? 15.502 -5.797 -15.942 1.00 93.25 209 ILE A C 1
ATOM 1681 O O . ILE A 1 209 ? 14.576 -5.439 -16.662 1.00 93.25 209 ILE A O 1
ATOM 1685 N N . SER A 1 210 ? 15.358 -6.784 -15.050 1.00 92.62 210 SER A N 1
ATOM 1686 C CA . SER A 1 210 ? 14.110 -7.552 -14.908 1.00 92.62 210 SER A CA 1
ATOM 1687 C C . SER A 1 210 ? 12.935 -6.695 -14.425 1.00 92.62 210 SER A C 1
ATOM 1689 O O . SER A 1 210 ? 11.781 -7.047 -14.664 1.00 92.62 210 SER A O 1
ATOM 1691 N N . ALA A 1 211 ? 13.184 -5.557 -13.768 1.00 93.00 211 ALA A N 1
ATOM 1692 C CA . ALA A 1 211 ? 12.119 -4.628 -13.406 1.00 93.00 211 ALA A CA 1
ATOM 1693 C C . ALA A 1 211 ? 11.387 -4.072 -14.639 1.00 93.00 211 ALA A C 1
ATOM 1695 O O . ALA A 1 211 ? 10.185 -3.837 -14.566 1.00 93.00 211 ALA A O 1
ATOM 1696 N N . LEU A 1 212 ? 12.062 -3.926 -15.786 1.00 93.00 212 LEU A N 1
ATOM 1697 C CA . LEU A 1 212 ? 11.436 -3.437 -17.021 1.00 93.00 212 LEU A CA 1
ATOM 1698 C C . LEU A 1 212 ? 10.259 -4.317 -17.472 1.00 93.00 212 LEU A C 1
ATOM 1700 O O . LEU A 1 212 ? 9.316 -3.811 -18.075 1.00 93.00 212 LEU A O 1
ATOM 1704 N N . GLU A 1 213 ? 10.251 -5.604 -17.115 1.00 92.00 213 GLU A N 1
ATOM 1705 C CA . GLU A 1 213 ? 9.134 -6.509 -17.408 1.00 92.00 213 GLU A CA 1
ATOM 1706 C C . GLU A 1 213 ? 7.793 -5.999 -16.849 1.00 92.00 213 GLU A C 1
ATOM 1708 O O . GLU A 1 213 ? 6.759 -6.224 -17.475 1.00 92.00 213 GLU A O 1
ATOM 1713 N N . TRP A 1 214 ? 7.789 -5.278 -15.716 1.00 93.25 214 TRP A N 1
ATOM 1714 C CA . TRP A 1 214 ? 6.564 -4.744 -15.102 1.00 93.25 214 TRP A CA 1
ATOM 1715 C C . TRP A 1 214 ? 5.805 -3.788 -16.026 1.00 93.25 214 TRP A C 1
ATOM 1717 O O . TRP A 1 214 ? 4.580 -3.840 -16.085 1.00 93.25 214 TRP A O 1
ATOM 1727 N N . VAL A 1 215 ? 6.532 -2.934 -16.752 1.00 91.94 215 VAL A N 1
ATOM 1728 C CA . VAL A 1 215 ? 5.961 -1.959 -17.698 1.00 91.94 215 VAL A CA 1
ATOM 1729 C C . VAL A 1 215 ? 5.839 -2.525 -19.114 1.00 91.94 215 VAL A C 1
ATOM 1731 O O . VAL A 1 215 ? 5.027 -2.047 -19.899 1.00 91.94 215 VAL A O 1
ATOM 1734 N N . VAL A 1 216 ? 6.605 -3.567 -19.458 1.00 91.38 216 VAL A N 1
ATOM 1735 C CA . VAL A 1 216 ? 6.486 -4.265 -20.752 1.00 91.38 216 VAL A CA 1
ATOM 1736 C C . VAL A 1 216 ? 5.243 -5.160 -20.808 1.00 91.38 216 VAL A C 1
ATOM 1738 O O . VAL A 1 216 ? 4.687 -5.343 -21.896 1.00 91.38 216 VAL A O 1
ATOM 1741 N N . LEU A 1 217 ? 4.788 -5.679 -19.657 1.00 88.19 217 LEU A N 1
ATOM 1742 C CA . LEU A 1 217 ? 3.623 -6.563 -19.550 1.00 88.19 217 LEU A CA 1
ATOM 1743 C C . LEU A 1 217 ? 2.352 -5.943 -20.145 1.00 88.19 217 LEU A C 1
ATOM 1745 O O . LEU A 1 217 ? 1.566 -6.650 -20.775 1.00 88.19 217 LEU A O 1
ATOM 1749 N N . TYR A 1 218 ? 2.180 -4.628 -19.990 1.00 88.50 218 TYR A N 1
ATOM 1750 C CA . TYR A 1 218 ? 1.036 -3.894 -20.518 1.00 88.50 218 TYR A CA 1
ATOM 1751 C C . TYR A 1 218 ? 1.391 -3.192 -21.830 1.00 88.50 218 TYR A C 1
ATOM 1753 O O . TYR A 1 218 ? 2.239 -2.296 -21.849 1.00 88.50 218 TYR A O 1
ATOM 1761 N N . PRO A 1 219 ? 0.714 -3.526 -22.945 1.00 88.06 219 PRO A N 1
ATOM 1762 C CA . PRO A 1 219 ? 0.900 -2.815 -24.204 1.00 88.06 219 PRO A CA 1
ATOM 1763 C C . PRO A 1 219 ? 0.629 -1.309 -24.090 1.00 88.06 219 PRO A C 1
ATOM 1765 O O . PRO A 1 219 ? 1.323 -0.536 -24.743 1.00 88.06 219 PRO A O 1
ATOM 1768 N N . SER A 1 220 ? -0.328 -0.874 -23.256 1.00 87.88 220 SER A N 1
ATOM 1769 C CA . SER A 1 220 ? -0.652 0.551 -23.042 1.00 87.88 220 SER A CA 1
ATOM 1770 C C . SER A 1 220 ? 0.522 1.357 -22.483 1.00 87.88 220 SER A C 1
ATOM 1772 O O . SER A 1 220 ? 0.683 2.528 -22.810 1.00 87.88 220 SER A O 1
ATOM 1774 N N . GLN A 1 221 ? 1.398 0.719 -21.706 1.00 89.50 221 GLN A N 1
ATOM 1775 C CA . GLN A 1 221 ? 2.543 1.361 -21.064 1.00 89.50 221 GLN A CA 1
ATOM 1776 C C . GLN A 1 221 ? 3.809 1.336 -21.922 1.00 89.50 221 GLN A C 1
ATOM 1778 O O . GLN A 1 221 ? 4.906 1.601 -21.425 1.00 89.50 221 GLN A O 1
ATOM 1783 N N . ARG A 1 222 ? 3.706 1.028 -23.222 1.00 90.38 222 ARG A N 1
ATOM 1784 C CA . ARG A 1 222 ? 4.900 0.815 -24.044 1.00 90.38 222 ARG A CA 1
ATOM 1785 C C . ARG A 1 222 ? 5.792 2.050 -24.159 1.00 90.38 222 ARG A C 1
ATOM 1787 O O . ARG A 1 222 ? 7.014 1.915 -24.169 1.00 90.38 222 ARG A O 1
ATOM 1794 N N . ALA A 1 223 ? 5.197 3.240 -24.187 1.00 90.00 223 ALA A N 1
ATOM 1795 C CA . ALA A 1 223 ? 5.946 4.493 -24.142 1.00 90.00 223 ALA A CA 1
ATOM 1796 C C . ALA A 1 223 ? 6.750 4.636 -22.833 1.00 90.00 223 ALA A C 1
ATOM 1798 O O . ALA A 1 223 ? 7.935 4.970 -22.874 1.00 90.00 223 ALA A O 1
ATOM 1799 N N . GLU A 1 224 ? 6.143 4.299 -21.690 1.00 89.81 224 GLU A N 1
ATOM 1800 C CA . GLU A 1 224 ? 6.814 4.309 -20.384 1.00 89.81 224 GLU A CA 1
ATOM 1801 C C . GLU A 1 224 ? 7.945 3.281 -20.324 1.00 89.81 224 GLU A C 1
ATOM 1803 O O . GLU A 1 224 ? 9.045 3.611 -19.882 1.00 89.81 224 GLU A O 1
ATOM 1808 N N . ALA A 1 225 ? 7.735 2.074 -20.859 1.00 91.75 225 ALA A N 1
ATOM 1809 C CA . ALA A 1 225 ? 8.783 1.061 -20.961 1.00 91.75 225 ALA A CA 1
ATOM 1810 C C . ALA A 1 225 ? 10.009 1.578 -21.732 1.00 91.75 225 ALA A C 1
ATOM 1812 O O . ALA A 1 225 ? 11.136 1.452 -21.255 1.00 91.75 225 ALA A O 1
ATOM 1813 N N . ILE A 1 226 ? 9.803 2.244 -22.875 1.00 91.81 226 ILE A N 1
ATOM 1814 C CA . ILE A 1 226 ? 10.893 2.848 -23.657 1.00 91.81 226 ILE A CA 1
ATOM 1815 C C . ILE A 1 226 ? 11.624 3.925 -22.843 1.00 91.81 226 ILE A C 1
ATOM 1817 O O . ILE A 1 226 ? 12.857 3.990 -22.860 1.00 91.81 226 ILE A O 1
ATOM 1821 N N . TRP A 1 227 ? 10.902 4.778 -22.113 1.00 91.62 227 TRP A N 1
ATOM 1822 C CA . TRP A 1 227 ? 11.536 5.812 -21.297 1.00 91.62 227 TRP A CA 1
ATOM 1823 C C . TRP A 1 227 ? 12.316 5.261 -20.110 1.00 91.62 227 TRP A C 1
ATOM 1825 O O . TRP A 1 227 ? 13.407 5.762 -19.830 1.00 91.62 227 TRP A O 1
ATOM 1835 N N . GLN A 1 228 ? 11.785 4.254 -19.422 1.00 91.31 228 GLN A N 1
ATOM 1836 C CA . GLN A 1 228 ? 12.465 3.593 -18.311 1.00 91.31 228 GLN A CA 1
ATOM 1837 C C . GLN A 1 228 ? 13.723 2.870 -18.786 1.00 91.31 228 GLN A C 1
ATOM 1839 O O . GLN A 1 228 ? 14.787 3.052 -18.194 1.00 91.31 228 GLN A O 1
ATOM 1844 N N . THR A 1 229 ? 13.646 2.153 -19.909 1.00 93.62 229 THR A N 1
ATOM 1845 C CA . THR A 1 229 ? 14.812 1.516 -20.530 1.00 93.62 229 THR A CA 1
ATOM 1846 C C . THR A 1 229 ? 15.864 2.542 -20.927 1.00 93.62 229 THR A C 1
ATOM 1848 O O . THR A 1 229 ? 17.037 2.365 -20.612 1.00 93.62 229 THR A O 1
ATOM 1851 N N . ASN A 1 230 ? 15.472 3.657 -21.549 1.00 92.94 230 ASN A N 1
ATOM 1852 C CA . ASN A 1 230 ? 16.415 4.717 -21.912 1.00 92.94 230 ASN A CA 1
ATOM 1853 C C . ASN A 1 230 ? 17.085 5.357 -20.690 1.00 92.94 230 ASN A C 1
ATOM 1855 O O . ASN A 1 230 ? 18.281 5.646 -20.739 1.00 92.94 230 ASN A O 1
ATOM 1859 N N . ALA A 1 231 ? 16.342 5.583 -19.604 1.00 90.50 231 ALA A N 1
ATOM 1860 C CA . ALA A 1 231 ? 16.910 6.081 -18.355 1.00 90.50 231 ALA A CA 1
ATOM 1861 C C . ALA A 1 231 ? 17.932 5.083 -17.785 1.00 90.50 231 ALA A C 1
ATOM 1863 O O . ALA A 1 231 ? 19.068 5.461 -17.509 1.00 90.50 231 ALA A O 1
ATOM 1864 N N . LEU A 1 232 ? 17.567 3.800 -17.713 1.00 90.81 232 LEU A N 1
ATOM 1865 C CA . LEU A 1 232 ? 18.432 2.745 -17.190 1.00 90.81 232 LEU A CA 1
ATOM 1866 C C . LEU A 1 232 ? 19.697 2.538 -18.043 1.00 90.81 232 LEU A C 1
ATOM 1868 O O . LEU A 1 232 ? 20.795 2.424 -17.502 1.00 90.81 232 LEU A O 1
ATOM 1872 N N . ILE A 1 233 ? 19.571 2.563 -19.375 1.00 91.88 233 ILE A N 1
ATOM 1873 C CA . ILE A 1 233 ? 20.710 2.503 -20.303 1.00 91.88 233 ILE A CA 1
ATOM 1874 C C . ILE A 1 233 ? 21.663 3.672 -20.055 1.00 91.88 233 ILE A C 1
ATOM 1876 O O . ILE A 1 233 ? 22.869 3.454 -19.974 1.00 91.88 233 ILE A O 1
ATOM 1880 N N . ARG A 1 234 ? 21.159 4.905 -19.896 1.00 90.56 234 ARG A N 1
ATOM 1881 C CA . ARG A 1 234 ? 22.015 6.068 -19.596 1.00 90.56 234 ARG A CA 1
ATOM 1882 C C . ARG A 1 234 ? 22.786 5.875 -18.293 1.00 90.56 234 ARG A C 1
ATOM 1884 O O . ARG A 1 234 ? 23.981 6.163 -18.268 1.00 90.56 234 ARG A O 1
ATOM 1891 N N . THR A 1 235 ? 22.141 5.343 -17.255 1.00 87.88 235 THR A N 1
ATOM 1892 C CA . THR A 1 235 ? 22.800 5.008 -15.985 1.00 87.88 235 THR A CA 1
ATOM 1893 C C . THR A 1 235 ? 23.897 3.959 -16.182 1.00 87.88 235 THR A C 1
ATOM 1895 O O . THR A 1 235 ? 25.023 4.167 -15.738 1.00 87.88 235 THR A O 1
ATOM 1898 N N . PHE A 1 236 ? 23.625 2.866 -16.902 1.00 89.31 236 PHE A N 1
ATOM 1899 C CA . PHE A 1 236 ? 24.633 1.834 -17.169 1.00 89.31 236 PHE A CA 1
ATOM 1900 C C . PHE A 1 236 ? 25.800 2.337 -18.023 1.00 89.31 236 PHE A C 1
ATOM 1902 O O . PHE A 1 236 ? 26.948 1.998 -17.742 1.00 89.31 236 PHE A O 1
ATOM 1909 N N . LEU A 1 237 ? 25.540 3.176 -19.028 1.00 88.94 237 LEU A N 1
ATOM 1910 C CA . LEU A 1 237 ? 26.588 3.784 -19.849 1.00 88.94 237 LEU A CA 1
ATOM 1911 C C . LEU A 1 237 ? 27.470 4.738 -19.034 1.00 88.94 237 LEU A C 1
ATOM 1913 O O . LEU A 1 237 ? 28.688 4.707 -19.194 1.00 88.94 237 LEU A O 1
ATOM 1917 N N . ALA A 1 238 ? 26.884 5.532 -18.132 1.00 86.56 238 ALA A N 1
ATOM 1918 C CA . ALA A 1 238 ? 27.637 6.397 -17.221 1.00 86.56 238 ALA A CA 1
ATOM 1919 C C . ALA A 1 238 ? 28.545 5.605 -16.261 1.00 86.56 238 ALA A C 1
ATOM 1921 O O . ALA A 1 238 ? 29.569 6.118 -15.816 1.00 86.56 238 ALA A O 1
ATOM 1922 N N . LEU A 1 239 ? 28.190 4.349 -15.977 1.00 85.12 239 LEU A N 1
ATOM 1923 C CA . LEU A 1 239 ? 28.959 3.410 -15.156 1.00 85.12 239 LEU A CA 1
ATOM 1924 C C . LEU A 1 239 ? 29.843 2.461 -15.988 1.00 85.12 239 LEU A C 1
ATOM 1926 O O . LEU A 1 239 ? 30.387 1.501 -15.447 1.00 85.12 239 LEU A O 1
ATOM 1930 N N . CYS A 1 240 ? 29.977 2.697 -17.299 1.00 85.69 240 CYS A N 1
ATOM 1931 C CA . CYS A 1 240 ? 30.752 1.869 -18.231 1.00 85.69 240 CYS A CA 1
ATOM 1932 C C . CYS A 1 240 ? 30.318 0.383 -18.296 1.00 85.69 240 CYS A C 1
ATOM 1934 O O . CYS A 1 240 ? 31.118 -0.484 -18.655 1.00 85.69 240 CYS A O 1
ATOM 1936 N N . LYS A 1 241 ? 29.046 0.077 -17.997 1.00 87.00 241 LYS A N 1
ATOM 1937 C CA . LYS A 1 241 ? 28.445 -1.271 -18.026 1.00 87.00 241 LYS A CA 1
ATOM 1938 C C . LYS A 1 241 ? 27.734 -1.552 -19.355 1.00 87.00 241 LYS A C 1
ATOM 1940 O O . LYS A 1 241 ? 26.506 -1.612 -19.434 1.00 87.00 241 LYS A O 1
ATOM 1945 N N . ILE A 1 242 ? 28.506 -1.736 -20.425 1.00 88.44 242 ILE A N 1
ATOM 1946 C CA . ILE A 1 242 ? 27.961 -1.879 -21.790 1.00 88.44 242 ILE A CA 1
ATOM 1947 C C . ILE A 1 242 ? 27.074 -3.125 -21.941 1.00 88.44 242 ILE A C 1
ATOM 1949 O O . ILE A 1 242 ? 26.014 -3.055 -22.562 1.00 88.44 242 ILE A O 1
ATOM 1953 N N . GLN A 1 243 ? 27.458 -4.251 -21.330 1.00 89.94 243 GLN A N 1
ATOM 1954 C CA . GLN A 1 243 ? 26.674 -5.487 -21.414 1.00 89.94 243 GLN A CA 1
ATOM 1955 C C . GLN A 1 243 ? 25.302 -5.345 -20.735 1.00 89.94 243 GLN A C 1
ATOM 1957 O O . GLN A 1 243 ? 24.301 -5.810 -21.274 1.00 89.94 243 GLN A O 1
ATOM 1962 N N . ALA A 1 244 ? 25.232 -4.669 -19.583 1.00 90.38 244 ALA A N 1
ATOM 1963 C CA . ALA A 1 244 ? 23.969 -4.417 -18.888 1.00 90.38 244 ALA A CA 1
ATOM 1964 C C . ALA A 1 244 ? 23.047 -3.497 -19.707 1.00 90.38 244 ALA A C 1
ATOM 1966 O O . ALA A 1 244 ? 21.849 -3.755 -19.809 1.00 90.38 244 ALA A O 1
ATOM 1967 N N . ALA A 1 245 ? 23.611 -2.472 -20.357 1.00 91.69 245 ALA A N 1
ATOM 1968 C CA . ALA A 1 245 ? 22.871 -1.606 -21.274 1.00 91.69 245 ALA A CA 1
ATOM 1969 C C . ALA A 1 245 ? 22.290 -2.382 -22.470 1.00 91.69 245 ALA A C 1
ATOM 1971 O O . ALA A 1 245 ? 21.132 -2.174 -22.829 1.00 91.69 245 ALA A O 1
ATOM 1972 N N . HIS A 1 246 ? 23.061 -3.305 -23.053 1.00 92.31 246 HIS A N 1
ATOM 1973 C CA . HIS A 1 246 ? 22.582 -4.160 -24.140 1.00 92.31 246 HIS A CA 1
ATOM 1974 C C . HIS A 1 246 ? 21.428 -5.066 -23.691 1.00 92.31 246 HIS A C 1
ATOM 1976 O O . HIS A 1 246 ? 20.388 -5.110 -24.340 1.00 92.31 246 HIS A O 1
ATOM 1982 N N . LEU A 1 247 ? 21.573 -5.730 -22.541 1.00 93.62 247 LEU A N 1
ATOM 1983 C CA . LEU A 1 247 ? 20.524 -6.591 -21.988 1.00 93.62 247 LEU A CA 1
ATOM 1984 C C . LEU A 1 247 ? 19.243 -5.810 -21.654 1.00 93.62 247 LEU A C 1
ATOM 1986 O O . LEU A 1 247 ? 18.149 -6.328 -21.852 1.00 93.62 247 LEU A O 1
ATOM 1990 N N . ALA A 1 248 ? 19.360 -4.567 -21.173 1.00 92.81 248 ALA A N 1
ATOM 1991 C CA . ALA A 1 248 ? 18.208 -3.693 -20.944 1.00 92.81 248 ALA A CA 1
ATOM 1992 C C . ALA A 1 248 ? 17.480 -3.341 -22.251 1.00 92.81 248 ALA A C 1
ATOM 1994 O O . ALA A 1 248 ? 16.252 -3.304 -22.280 1.00 92.81 248 ALA A O 1
ATOM 1995 N N . PHE A 1 249 ? 18.226 -3.106 -23.334 1.00 93.12 249 PHE A N 1
ATOM 1996 C CA . PHE A 1 249 ? 17.653 -2.858 -24.656 1.00 93.12 249 PHE A CA 1
ATOM 1997 C C . PHE A 1 249 ? 16.883 -4.078 -25.183 1.00 93.12 249 PHE A C 1
ATOM 1999 O O . PHE A 1 249 ? 15.771 -3.924 -25.683 1.00 93.12 249 PHE A O 1
ATOM 2006 N N . GLU A 1 250 ? 17.421 -5.286 -25.001 1.00 93.81 250 GLU A N 1
ATOM 2007 C CA . GLU A 1 250 ? 16.777 -6.540 -25.423 1.00 93.81 250 GLU A CA 1
ATOM 2008 C C . GLU A 1 250 ? 15.458 -6.845 -24.691 1.00 93.81 250 GLU A C 1
ATOM 2010 O O . GLU A 1 250 ? 14.650 -7.617 -25.204 1.00 93.81 250 GLU A O 1
ATOM 2015 N N . GLN A 1 251 ? 15.200 -6.233 -23.527 1.00 91.62 251 GLN A N 1
ATOM 2016 C CA . GLN A 1 251 ? 13.915 -6.383 -22.826 1.00 91.62 251 GLN A CA 1
ATOM 2017 C C . GLN A 1 251 ? 12.748 -5.711 -23.553 1.00 91.62 251 GLN A C 1
ATOM 2019 O O . GLN A 1 251 ? 11.591 -6.039 -23.292 1.00 91.62 251 GLN A O 1
ATOM 2024 N N . ILE A 1 252 ? 13.022 -4.751 -24.440 1.00 92.69 252 ILE A N 1
ATOM 2025 C CA . ILE A 1 252 ? 11.979 -4.041 -25.174 1.00 92.69 252 ILE A CA 1
ATOM 2026 C C . ILE A 1 252 ? 11.628 -4.817 -26.446 1.00 92.69 252 ILE A C 1
ATOM 2028 O O . ILE A 1 252 ? 12.496 -5.034 -27.292 1.00 92.69 252 ILE A O 1
ATOM 2032 N N . PRO A 1 253 ? 10.353 -5.201 -26.642 1.00 92.00 253 PRO A N 1
ATOM 2033 C CA . PRO A 1 253 ? 9.949 -5.906 -27.853 1.00 92.00 253 PRO A CA 1
ATOM 2034 C C . PRO A 1 253 ? 10.198 -5.077 -29.130 1.00 92.00 253 PRO A C 1
ATOM 2036 O O . PRO A 1 253 ? 10.046 -3.852 -29.112 1.00 92.00 253 PRO A O 1
ATOM 2039 N N . PRO A 1 254 ? 10.545 -5.698 -30.267 1.00 89.50 254 PRO A N 1
ATOM 2040 C CA . PRO A 1 254 ? 10.924 -4.971 -31.484 1.00 89.50 254 PRO A CA 1
ATOM 2041 C C . PRO A 1 254 ? 9.765 -4.191 -32.128 1.00 89.50 254 PRO A C 1
ATOM 2043 O O . PRO A 1 254 ? 9.994 -3.221 -32.846 1.00 89.50 254 PRO A O 1
ATOM 2046 N N . ASP A 1 255 ? 8.519 -4.573 -31.851 1.00 91.88 255 ASP A N 1
ATOM 2047 C CA . ASP A 1 255 ? 7.297 -3.910 -32.322 1.00 91.88 255 ASP A CA 1
ATOM 2048 C C . ASP A 1 255 ? 6.929 -2.654 -31.511 1.00 91.88 255 ASP A C 1
ATOM 2050 O O . ASP A 1 255 ? 5.965 -1.963 -31.838 1.00 91.88 255 ASP A O 1
ATOM 2054 N N . SER A 1 256 ? 7.701 -2.327 -30.470 1.00 88.31 256 SER A N 1
ATOM 2055 C CA . SER A 1 256 ? 7.364 -1.274 -29.505 1.00 88.31 256 SER A CA 1
ATOM 2056 C C . SER A 1 256 ? 7.188 0.107 -30.127 1.00 88.31 256 SER A C 1
ATOM 2058 O O . SER A 1 256 ? 6.270 0.827 -29.747 1.00 88.31 256 SER A O 1
ATOM 2060 N N . VAL A 1 257 ? 8.039 0.487 -31.087 1.00 86.94 257 VAL A N 1
ATOM 2061 C CA . VA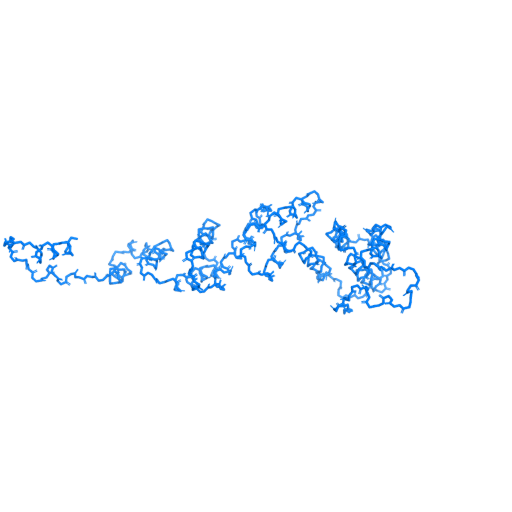L A 1 257 ? 7.942 1.798 -31.752 1.00 86.94 257 VAL A CA 1
ATOM 2062 C C . VAL A 1 257 ? 6.668 1.875 -32.589 1.00 86.94 257 VAL A C 1
ATOM 2064 O O . VAL A 1 257 ? 5.913 2.835 -32.465 1.00 86.94 257 VAL A O 1
ATOM 2067 N N . SER A 1 258 ? 6.391 0.840 -33.383 1.00 87.12 258 SER A N 1
ATOM 2068 C CA . SER A 1 258 ? 5.177 0.753 -34.200 1.00 87.12 258 SER A CA 1
ATOM 2069 C C . 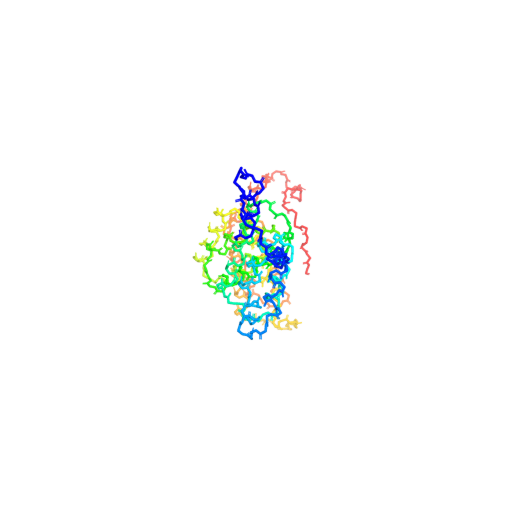SER A 1 258 ? 3.914 0.785 -33.338 1.00 87.12 258 SER A C 1
ATOM 2071 O O . SER A 1 258 ? 2.958 1.486 -33.665 1.00 87.12 258 SER A O 1
ATOM 2073 N N . LEU A 1 259 ? 3.928 0.075 -32.205 1.00 87.94 259 LEU A N 1
ATOM 2074 C CA . LEU A 1 259 ? 2.824 0.062 -31.251 1.00 87.94 259 LEU A CA 1
ATOM 2075 C C . LEU A 1 259 ? 2.569 1.458 -30.671 1.00 87.94 259 LEU A C 1
ATOM 2077 O O . LEU A 1 259 ? 1.430 1.917 -30.697 1.00 87.94 259 LEU A O 1
ATOM 2081 N N . VAL A 1 260 ? 3.609 2.165 -30.221 1.00 86.56 260 VAL A N 1
ATOM 2082 C CA . VAL A 1 260 ? 3.467 3.534 -29.699 1.00 86.56 260 VAL A CA 1
ATOM 2083 C C . VAL A 1 260 ? 2.932 4.477 -30.779 1.00 86.56 260 VAL A C 1
ATOM 2085 O O . VAL A 1 260 ? 1.975 5.202 -30.526 1.00 86.56 260 VAL A O 1
ATOM 2088 N N . MET A 1 261 ? 3.461 4.429 -32.005 1.00 84.38 261 MET A N 1
ATOM 2089 C CA . MET A 1 261 ? 2.948 5.273 -33.096 1.00 84.38 261 MET A CA 1
ATOM 2090 C C . MET A 1 261 ? 1.459 5.022 -33.369 1.00 84.38 261 MET A C 1
ATOM 2092 O O . MET A 1 261 ? 0.696 5.972 -33.537 1.00 84.38 261 MET A O 1
ATOM 2096 N N . SER A 1 262 ? 1.024 3.757 -33.322 1.00 85.25 262 SER A N 1
ATOM 2097 C CA . SER A 1 262 ? -0.392 3.405 -33.475 1.00 85.25 262 SER A CA 1
ATOM 2098 C C . SER A 1 262 ? -1.267 3.896 -32.314 1.00 85.25 262 SER A C 1
ATOM 2100 O O . SER A 1 262 ? -2.367 4.396 -32.540 1.00 85.25 262 SER A O 1
ATOM 2102 N N . GLN A 1 263 ? -0.776 3.809 -31.073 1.00 84.31 263 GLN A N 1
ATOM 2103 C CA . GLN A 1 263 ? -1.504 4.231 -29.871 1.00 84.31 263 GLN A CA 1
ATOM 2104 C C . GLN A 1 263 ? -1.746 5.739 -29.838 1.00 84.31 263 GLN A C 1
ATOM 2106 O O . GLN A 1 263 ? -2.805 6.180 -29.394 1.00 84.31 263 GLN A O 1
ATOM 2111 N N . TYR A 1 264 ? -0.788 6.517 -30.341 1.00 80.19 264 TYR A N 1
ATOM 2112 C CA . TYR A 1 264 ? -0.862 7.977 -30.385 1.00 80.19 264 TYR A CA 1
ATOM 2113 C C . TYR A 1 264 ? -1.338 8.526 -31.741 1.00 80.19 264 TYR A C 1
ATOM 2115 O O . TYR A 1 264 ? -1.278 9.734 -31.949 1.00 80.19 264 TYR A O 1
ATOM 2123 N N . GLN A 1 265 ? -1.844 7.661 -32.636 1.00 75.69 265 GLN A N 1
ATOM 2124 C CA . GLN A 1 265 ? -2.412 8.026 -33.948 1.00 75.69 265 GLN A CA 1
ATOM 2125 C C . GLN A 1 265 ? -1.483 8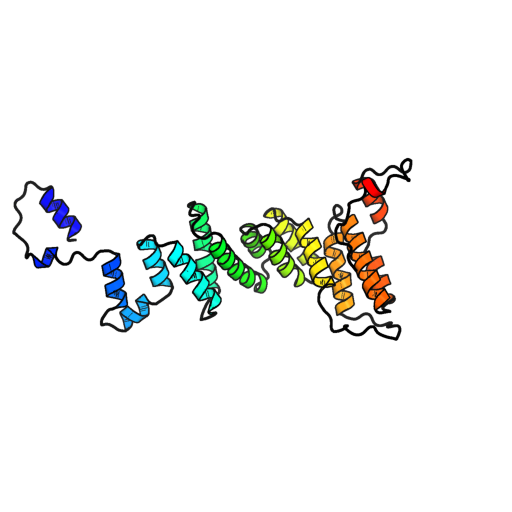.926 -34.773 1.00 75.69 265 GLN A C 1
ATOM 2127 O O . GLN A 1 265 ? -1.887 9.944 -35.334 1.00 75.69 265 GLN A O 1
ATOM 2132 N N . VAL A 1 266 ? -0.206 8.563 -34.798 1.00 67.19 266 VAL A N 1
ATOM 2133 C CA . VAL A 1 266 ? 0.822 9.330 -35.485 1.00 67.19 266 VAL A CA 1
ATOM 2134 C C . VAL A 1 266 ? 0.970 8.806 -36.916 1.00 67.19 266 VAL A C 1
ATOM 2136 O O . VAL A 1 266 ? 1.541 7.736 -37.124 1.00 67.19 266 VAL A O 1
ATOM 2139 N N . ASP A 1 267 ? 0.485 9.568 -37.898 1.00 61.31 267 ASP A N 1
ATOM 2140 C CA . ASP A 1 267 ? 0.632 9.247 -39.323 1.00 61.31 267 ASP A CA 1
ATOM 2141 C C . ASP A 1 267 ? 1.969 9.759 -39.895 1.00 61.31 267 ASP A C 1
ATOM 2143 O O . ASP A 1 267 ? 2.406 10.879 -39.600 1.00 61.31 267 ASP A O 1
ATOM 2147 N N . ASP A 1 268 ? 2.585 8.959 -40.775 1.00 59.09 268 ASP A N 1
ATOM 2148 C CA . ASP A 1 268 ? 3.909 9.184 -41.394 1.00 59.09 268 ASP A CA 1
ATOM 2149 C C . ASP A 1 268 ? 4.008 10.521 -42.171 1.00 59.09 268 ASP A C 1
ATOM 2151 O O . ASP A 1 268 ? 5.082 11.105 -42.311 1.00 59.09 268 ASP A O 1
ATOM 2155 N N . GLU A 1 269 ? 2.875 11.070 -42.625 1.00 55.69 269 GLU A N 1
ATOM 2156 C CA . GLU A 1 269 ? 2.802 12.344 -43.361 1.00 55.69 269 GLU A CA 1
ATOM 2157 C C . GLU A 1 269 ? 2.962 13.593 -42.468 1.00 55.69 269 GLU A C 1
ATOM 2159 O O . GLU A 1 269 ? 3.245 14.684 -42.967 1.00 55.69 269 GLU A O 1
ATOM 2164 N N . THR A 1 270 ? 2.831 13.461 -41.143 1.00 53.50 270 THR A N 1
ATOM 2165 C CA . THR A 1 270 ? 2.863 14.591 -40.186 1.00 53.50 270 THR A CA 1
ATOM 2166 C C . THR A 1 270 ? 4.177 14.708 -39.412 1.00 53.50 270 THR A C 1
ATOM 2168 O O . THR A 1 270 ? 4.242 15.319 -38.342 1.00 53.50 270 THR A O 1
ATOM 2171 N N . ALA A 1 271 ? 5.262 14.192 -39.995 1.00 51.47 271 ALA A N 1
ATOM 2172 C CA . ALA A 1 271 ? 6.553 13.970 -39.350 1.00 51.47 271 ALA A CA 1
ATOM 2173 C C . ALA A 1 271 ? 7.254 15.194 -38.709 1.00 51.47 271 ALA A C 1
ATOM 2175 O O . ALA A 1 271 ? 8.252 15.068 -38.005 1.00 51.47 271 ALA A O 1
ATOM 2176 N N . SER A 1 272 ? 6.753 16.409 -38.917 1.00 52.88 272 SER A N 1
ATOM 2177 C CA . SER A 1 272 ? 7.272 17.618 -38.266 1.00 52.88 272 SER A CA 1
ATOM 2178 C C . SER A 1 272 ? 6.561 17.970 -36.946 1.00 52.88 272 SER A C 1
ATOM 2180 O O . SER A 1 272 ? 7.014 18.885 -36.259 1.00 52.88 272 SER A O 1
ATOM 2182 N N . VAL A 1 273 ? 5.460 17.293 -36.584 1.00 53.12 273 VAL A N 1
ATOM 2183 C CA . VAL A 1 273 ? 4.577 17.654 -35.446 1.00 53.12 273 VAL A CA 1
ATOM 2184 C C . VAL A 1 273 ? 4.630 16.620 -34.298 1.00 53.12 273 VAL A C 1
ATOM 2186 O O . VAL A 1 273 ? 3.912 16.742 -33.307 1.00 53.12 273 VAL A O 1
ATOM 2189 N N . TYR A 1 274 ? 5.531 15.628 -34.375 1.00 55.69 274 TYR A N 1
ATOM 2190 C CA . TYR A 1 274 ? 5.631 14.491 -33.440 1.00 55.69 274 TYR A CA 1
ATOM 2191 C C . TYR A 1 274 ? 5.654 14.860 -31.946 1.00 55.69 274 TYR A C 1
ATOM 2193 O O . TYR A 1 274 ? 5.133 14.110 -31.123 1.00 55.69 274 TYR A O 1
ATOM 2201 N N . SER A 1 275 ? 6.239 16.000 -31.559 1.00 56.16 275 SER A N 1
ATOM 2202 C CA . SER A 1 275 ? 6.405 16.345 -30.139 1.00 56.16 275 SER A CA 1
ATOM 2203 C C . SER A 1 275 ? 5.102 16.700 -29.420 1.00 56.16 275 SER A C 1
ATOM 2205 O O . SER A 1 275 ? 5.093 16.710 -28.195 1.00 56.16 275 SER A O 1
ATOM 2207 N N . ALA A 1 276 ? 4.031 17.038 -30.149 1.00 58.09 276 ALA A N 1
ATOM 2208 C CA . ALA A 1 276 ? 2.755 17.437 -29.550 1.00 58.09 276 ALA A CA 1
ATOM 2209 C C . ALA A 1 276 ? 1.830 16.246 -29.239 1.00 58.09 276 ALA A C 1
ATOM 2211 O O . ALA A 1 276 ? 0.983 16.356 -28.358 1.00 58.09 276 ALA A O 1
ATOM 2212 N N . PHE A 1 277 ? 1.990 15.133 -29.961 1.00 58.00 277 PHE A N 1
ATOM 2213 C CA . PHE A 1 277 ? 1.125 13.950 -29.855 1.00 58.00 277 PHE A CA 1
ATOM 2214 C C . PHE A 1 277 ? 1.757 12.811 -29.061 1.00 58.00 277 PHE A C 1
ATOM 2216 O O . PHE A 1 277 ? 1.044 11.979 -28.506 1.00 58.00 277 PHE A O 1
ATOM 2223 N N . LEU A 1 278 ? 3.090 12.775 -28.984 1.00 64.38 278 LEU A N 1
ATOM 2224 C CA . LEU A 1 278 ? 3.786 11.831 -28.125 1.00 64.38 278 LEU A CA 1
ATOM 2225 C C . LEU A 1 278 ? 3.591 12.212 -26.653 1.00 64.38 278 LEU A C 1
ATOM 2227 O O . LEU A 1 278 ? 3.533 13.399 -26.316 1.00 64.38 278 LEU A O 1
ATOM 2231 N N . PRO A 1 279 ? 3.506 11.219 -25.759 1.00 63.31 279 PRO A N 1
ATOM 2232 C CA . PRO A 1 279 ? 3.261 11.480 -24.353 1.00 63.31 279 PRO A CA 1
ATOM 2233 C C . PRO A 1 279 ? 4.400 12.347 -23.789 1.00 63.31 279 PRO A C 1
ATOM 2235 O O . PRO A 1 279 ? 5.576 12.143 -24.084 1.00 63.31 279 PRO A O 1
ATOM 2238 N N . SER A 1 280 ? 4.068 13.372 -23.006 1.00 62.69 280 SER A N 1
ATOM 2239 C CA . SER A 1 280 ? 5.068 14.267 -22.422 1.00 62.69 280 SER A CA 1
ATOM 2240 C C . SER A 1 280 ? 5.528 13.722 -21.073 1.00 62.69 280 SER A C 1
ATOM 2242 O O . SER A 1 280 ? 4.775 13.776 -20.099 1.00 62.69 280 SER A O 1
ATOM 2244 N N . ARG A 1 281 ? 6.770 13.236 -20.973 1.00 61.19 281 ARG A N 1
ATOM 2245 C CA . ARG A 1 281 ? 7.354 12.886 -19.672 1.00 61.19 281 ARG A CA 1
ATOM 2246 C C . ARG A 1 281 ? 7.879 14.145 -18.981 1.00 61.19 281 ARG A C 1
ATOM 2248 O O . ARG A 1 281 ? 9.025 14.550 -19.173 1.00 61.19 281 ARG A O 1
ATOM 2255 N N . VAL A 1 282 ? 7.028 14.784 -18.183 1.00 45.38 2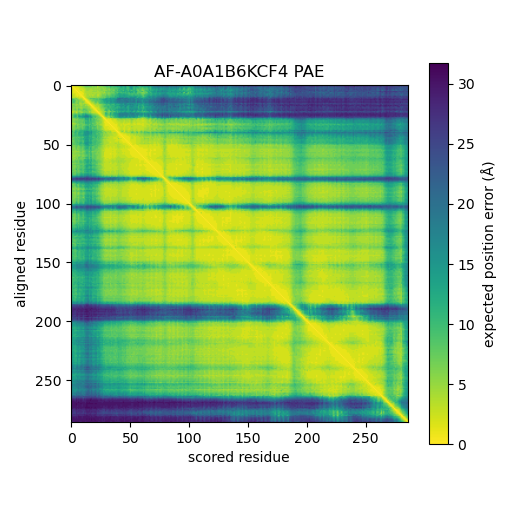82 VAL A N 1
ATOM 2256 C CA . VAL A 1 282 ? 7.454 15.833 -17.248 1.00 45.38 282 VAL A CA 1
ATOM 2257 C C . VAL A 1 282 ? 8.238 15.116 -16.142 1.00 45.38 282 VAL A C 1
ATOM 2259 O O . VAL A 1 282 ? 7.663 14.275 -15.466 1.00 45.38 282 VAL A O 1
ATOM 2262 N N . ASN A 1 283 ? 9.539 15.395 -15.999 1.00 41.16 283 ASN A N 1
ATOM 2263 C CA . ASN A 1 283 ? 10.509 14.748 -15.081 1.00 41.16 283 ASN A CA 1
ATOM 2264 C C . ASN A 1 283 ? 11.415 13.647 -15.670 1.00 41.16 283 ASN A C 1
ATOM 2266 O O . ASN A 1 283 ? 11.819 12.729 -14.963 1.00 41.16 283 ASN A O 1
ATOM 2270 N N . ALA A 1 284 ? 11.857 13.776 -16.923 1.00 34.59 284 ALA A N 1
ATOM 2271 C CA . ALA A 1 284 ? 13.117 13.152 -17.347 1.00 34.59 284 ALA A CA 1
ATOM 2272 C C . ALA A 1 284 ? 14.320 13.967 -16.818 1.00 34.59 284 ALA A C 1
ATOM 2274 O O . ALA A 1 284 ? 15.077 14.550 -17.594 1.00 34.59 284 ALA A O 1
ATOM 2275 N N . ALA A 1 285 ? 14.444 14.090 -15.494 1.00 28.41 285 ALA A N 1
ATOM 2276 C CA . ALA A 1 285 ? 15.632 14.658 -14.869 1.00 28.41 285 ALA A CA 1
ATOM 2277 C C . ALA A 1 285 ? 16.662 13.544 -14.642 1.00 28.41 285 ALA A C 1
ATOM 2279 O O . ALA A 1 285 ? 16.316 12.440 -14.230 1.00 28.41 285 ALA A O 1
ATOM 2280 N N . ILE A 1 286 ? 17.889 13.886 -15.022 1.00 34.12 286 ILE A N 1
ATOM 2281 C CA . ILE A 1 286 ? 19.133 13.109 -15.024 1.00 34.12 286 ILE A CA 1
ATOM 2282 C C . ILE A 1 286 ? 19.414 12.480 -13.659 1.00 34.12 286 ILE A C 1
ATOM 2284 O O . ILE A 1 286 ? 19.233 13.196 -12.648 1.00 34.12 286 ILE A O 1
#

InterPro domains:
  IPR007252 Nuclear pore protein 84/107 [PF04121] (2-267)
  IPR007252 Nuclear pore protein 84/107 [PTHR13003] (3-267)

Secondary structure (DSSP, 8-state):
-HHHHHHHHHH-SSPPPPPPHHHHH----HHHHHHHHHT-S-HHHHHHHTSHHHHHHHHHHTT-HHHHHHHHHHHHHTTSS--HHHHHHHHHHHHHHHHTT--TTHHHHHHHHHHHHHHHHHHT-HHHHHHHHHTS-HHHHHHHHHHHHTT---HHHHHHHHHHHHHTT--HHHHHHHHHHHHHHS--S--S--SS------HHHHHHHHHTHHHHS-GGGHHHHHHHHHHHHHHHHHTT-HHHHHHHHHTS-TTHHHHHHHHTT--GGGTT-HHHHS---TT---

Sequence (286 aa):
NQLVEREIRNNSLREYTPMPDSYWDSKLSMEDTFATLDSSGDAVVRQQAQSWERIVQKLLILDQLPQLLSSMLQWIQQQQDCSPQMLRFLAHLVLILRLLGQPASQDIGDEIIKAYTKVLMEQGDASLVAYYTATLPGDDQVALYAQFLQHIHRTEQRKAALDEAERVNLPVEAITQRVVENIRDEKGAERALPLELSSEVSEEDRRKISALEWVVLYPSQRAEAIWQTNALIRTFLALCKIQAAHLAFEQIPPDSVSLVMSQYQVDDETASVYSAFLPSRVNAAI